Protein AF-A0A2G4H502-F1 (afdb_monomer_lite)

pLDDT: mean 91.79, std 11.2, range [40.88, 98.69]

Radius of gyration: 22.88 Å; chains: 1; bounding box: 62×53×58 Å

Sequence (234 aa):
MELIAIEAAAAHIEERFGRPPTAVVPARNLLSGVVFVCAVPQGDAFGWVVIDETGTPLVDHDAIRQTVELTAICEAAEESAAALSVDEAMPALAEAWRMAGELGEAEAELATHATYQAVEALQPLVTGIRVADPTYLDQLAAAAGLVGDRFDLLKEAAGQVSARLTGQGVDPLEPLAQSLWGAIRILSRDGAPDRFREAVELAMGPAAAFADDVVAQYLVPVTGDIAIETEDAT

Foldseek 3Di:
DVVVLQVVLQVLCCVVVVFGFPDWAWAQQPVQGIKIWTWHDDPVGTFIFIAGSVSHTDFALVSLLVRQLLRLLLVLLCLALLVVLLVVLLVLLVVLLVLCVVVVVVLLNVLSVQLNVLSVLLNVLSPDHHYRDPVSSVSSLVSLQSNLVSLVSLVVSLVVLVVPDPVDDDDSSVVSNVSSVVSSCSSVVRHNSVCSVVSSVVSSVVSSVVSVVNSVRYPDHHDDDPPPPPPPDD

Secondary structure (DSSP, 8-state):
-HHHHHHHHHHHHHHHHSS--SEEEEEEETTTEEEEEEEEEETTEEEEEEEETTSPBP-BHHHHHHHHHHHHHHHHHHHHTTGGGHHHHHHHHHHHHHHHHHHT-HHHHHHHHHHHHHHHHHHHHHSS---B-HHHHHHHHHHHHHHHHHHHHHHHHHHHHHHT--SSS--TTHHHHHHHHHHHHHHTTS--GGGHHHHHHHHHHHHHHHHHHHHHTBSS--BS----------

Structure (mmCIF, N/CA/C/O backbone):
data_AF-A0A2G4H502-F1
#
_entry.id   AF-A0A2G4H502-F1
#
loop_
_atom_site.group_PDB
_atom_site.id
_atom_site.type_symbol
_atom_site.label_atom_id
_atom_site.label_alt_id
_atom_site.label_comp_id
_atom_site.label_asym_id
_atom_site.label_entity_id
_atom_site.label_seq_id
_atom_site.pdbx_PDB_ins_code
_atom_site.Cartn_x
_atom_site.Cartn_y
_atom_site.Cartn_z
_atom_site.occupancy
_atom_site.B_iso_or_equiv
_atom_site.auth_seq_id
_atom_site.auth_comp_id
_atom_site.auth_asym_id
_atom_site.auth_atom_id
_atom_site.pdbx_PDB_model_num
ATOM 1 N N . MET A 1 1 ? -4.914 18.095 11.419 1.00 57.78 1 MET A N 1
ATOM 2 C CA . MET A 1 1 ? -6.168 17.796 12.140 1.00 57.78 1 MET A CA 1
ATOM 3 C C . MET A 1 1 ? -6.227 16.312 12.468 1.00 57.78 1 MET A C 1
ATOM 5 O O . MET A 1 1 ? -6.339 15.992 13.636 1.00 57.78 1 MET A O 1
ATOM 9 N N . GLU A 1 2 ? -6.015 15.427 11.492 1.00 67.31 2 GLU A N 1
ATOM 10 C CA . GLU A 1 2 ? -6.058 13.969 11.707 1.00 67.31 2 GLU A CA 1
ATOM 11 C C . GLU A 1 2 ? -4.935 13.423 12.610 1.00 67.31 2 GLU A C 1
ATOM 13 O O . GLU A 1 2 ? -5.207 12.555 13.428 1.00 67.31 2 GLU A O 1
ATOM 18 N N . LEU A 1 3 ? -3.711 13.979 12.574 1.00 73.00 3 LEU A N 1
ATOM 19 C CA . LEU A 1 3 ? -2.630 13.552 13.491 1.00 73.00 3 LEU A CA 1
ATOM 20 C C . LEU A 1 3 ? -2.990 13.794 14.962 1.00 73.00 3 LEU A C 1
ATOM 22 O O . LEU A 1 3 ? -2.812 12.918 15.798 1.00 73.00 3 LEU A O 1
ATOM 26 N N . ILE A 1 4 ? -3.576 14.960 15.244 1.00 77.69 4 ILE A N 1
ATOM 27 C CA . ILE A 1 4 ? -4.051 15.329 16.583 1.00 77.69 4 ILE A CA 1
ATOM 28 C C . ILE A 1 4 ? -5.172 14.377 17.026 1.00 77.69 4 ILE A C 1
ATOM 30 O O . ILE A 1 4 ? -5.255 14.038 18.201 1.00 77.69 4 ILE A O 1
ATOM 34 N N . ALA A 1 5 ? -6.016 13.921 16.095 1.00 87.12 5 ALA A N 1
ATOM 35 C CA . ALA A 1 5 ? -7.088 12.979 16.396 1.00 87.12 5 ALA A CA 1
ATOM 36 C C . ALA A 1 5 ? -6.556 11.567 16.707 1.00 87.12 5 ALA A C 1
ATOM 38 O O . ALA A 1 5 ? -7.038 10.940 17.643 1.00 87.12 5 ALA A O 1
ATOM 39 N N . ILE A 1 6 ? -5.519 11.096 16.002 1.00 91.25 6 ILE A N 1
ATOM 40 C CA . ILE A 1 6 ? -4.841 9.822 16.312 1.00 91.25 6 ILE A CA 1
ATOM 41 C C . ILE A 1 6 ? -4.159 9.879 17.684 1.00 91.25 6 ILE A C 1
ATOM 43 O O . ILE A 1 6 ? -4.290 8.949 18.478 1.00 91.25 6 ILE A O 1
ATOM 47 N N . GLU A 1 7 ? -3.449 10.968 17.984 1.00 93.31 7 GLU A N 1
ATOM 48 C CA . GLU A 1 7 ? -2.809 11.165 19.291 1.00 93.31 7 GLU A CA 1
ATOM 49 C C . GLU A 1 7 ? -3.848 11.229 20.422 1.00 93.31 7 GLU A C 1
ATOM 51 O O . GLU A 1 7 ? -3.658 10.616 21.473 1.00 93.31 7 GLU A O 1
ATOM 56 N N . ALA A 1 8 ? -4.976 11.911 20.198 1.00 94.00 8 ALA A N 1
ATOM 57 C CA . ALA A 1 8 ? -6.086 11.954 21.146 1.00 94.00 8 ALA A CA 1
ATOM 58 C C . ALA A 1 8 ? -6.729 10.573 21.345 1.00 94.00 8 ALA A C 1
ATOM 60 O O . ALA A 1 8 ? -6.957 10.164 22.482 1.00 94.00 8 ALA A O 1
ATOM 61 N N . ALA A 1 9 ? -6.957 9.822 20.263 1.00 95.12 9 ALA A N 1
ATOM 62 C CA . ALA A 1 9 ? -7.439 8.447 20.324 1.00 95.12 9 ALA A CA 1
ATOM 63 C C . ALA A 1 9 ? -6.495 7.572 21.165 1.00 95.12 9 ALA A C 1
ATOM 65 O O . ALA A 1 9 ? -6.943 6.899 22.092 1.00 95.12 9 ALA A O 1
ATOM 66 N N . ALA A 1 10 ? -5.182 7.647 20.924 1.00 96.38 10 ALA A N 1
ATOM 67 C CA . ALA A 1 10 ? -4.189 6.926 21.717 1.00 96.38 10 ALA A CA 1
ATOM 68 C C . ALA A 1 10 ? -4.232 7.305 23.209 1.00 96.38 10 ALA A C 1
ATOM 70 O O . ALA A 1 10 ? -4.187 6.419 24.064 1.00 96.38 10 ALA A O 1
ATOM 71 N N . ALA A 1 11 ? -4.387 8.594 23.526 1.00 96.81 11 ALA A N 1
ATOM 72 C CA . ALA A 1 11 ? -4.518 9.072 24.901 1.00 96.81 11 ALA A CA 1
ATOM 73 C C . ALA A 1 11 ? -5.794 8.552 25.588 1.00 96.81 11 ALA A C 1
ATOM 75 O O . ALA A 1 11 ? -5.737 8.134 26.744 1.00 96.81 11 ALA A O 1
ATOM 76 N N . HIS A 1 12 ? -6.929 8.506 24.881 1.00 96.44 12 HIS A N 1
ATOM 77 C CA . HIS A 1 12 ? -8.170 7.924 25.405 1.00 96.44 12 HIS A CA 1
ATOM 78 C C . HIS A 1 12 ? -8.027 6.431 25.719 1.00 96.44 12 HIS A C 1
ATOM 80 O O . HIS A 1 12 ? -8.535 5.954 26.737 1.00 96.44 12 HIS A O 1
ATOM 86 N N . ILE A 1 13 ? -7.311 5.686 24.871 1.00 97.38 13 ILE A N 1
ATOM 87 C CA . ILE A 1 13 ? -6.992 4.278 25.131 1.00 97.38 13 ILE A CA 1
ATOM 88 C C . ILE A 1 13 ? -6.102 4.137 26.368 1.00 97.38 13 ILE A C 1
ATOM 90 O O . ILE A 1 13 ? -6.394 3.308 27.234 1.00 97.38 13 ILE A O 1
ATOM 94 N N . GLU A 1 14 ? -5.055 4.954 26.487 1.00 96.81 14 GLU A N 1
ATOM 95 C CA . GLU A 1 14 ? -4.157 4.917 27.642 1.00 96.81 14 GLU A CA 1
ATOM 96 C C . GLU A 1 14 ? -4.882 5.240 28.950 1.00 96.81 14 GLU A C 1
ATOM 98 O O . GLU A 1 14 ? -4.739 4.499 29.924 1.00 96.81 14 GLU A O 1
ATOM 103 N N . GLU A 1 15 ? -5.720 6.276 28.960 1.00 96.56 15 GLU A N 1
ATOM 104 C CA . GLU A 1 15 ? -6.545 6.643 30.113 1.00 96.56 15 GLU A CA 1
ATOM 105 C C . GLU A 1 15 ? -7.474 5.496 30.534 1.00 96.56 15 GLU A C 1
ATOM 107 O O . GLU A 1 15 ? -7.611 5.198 31.723 1.00 96.56 15 GLU A O 1
ATOM 112 N N . ARG A 1 16 ? -8.095 4.817 29.563 1.00 95.56 16 ARG A N 1
ATOM 113 C CA . ARG A 1 16 ? -9.092 3.774 29.826 1.00 95.56 16 ARG A CA 1
ATOM 114 C C . ARG A 1 16 ? -8.485 2.443 30.263 1.00 95.56 16 ARG A C 1
ATOM 116 O O . ARG A 1 16 ? -9.036 1.787 31.146 1.00 95.56 16 ARG A O 1
ATOM 123 N N . PHE A 1 17 ? -7.393 2.017 29.633 1.00 94.62 17 PHE A N 1
ATOM 124 C CA . PHE A 1 17 ? -6.812 0.681 29.825 1.00 94.62 17 PHE A CA 1
ATOM 125 C C . PHE A 1 17 ? -5.484 0.695 30.596 1.00 94.62 17 PHE A C 1
ATOM 127 O O . PHE A 1 17 ? -4.890 -0.364 30.834 1.00 94.62 17 PHE A O 1
ATOM 134 N N . GLY A 1 18 ? -5.013 1.879 30.998 1.00 95.19 18 GLY A N 1
ATOM 135 C CA . GLY A 1 18 ? -3.764 2.075 31.735 1.00 95.19 18 GLY A CA 1
ATOM 136 C C . GLY A 1 18 ? -2.509 1.747 30.923 1.00 95.19 18 GLY A C 1
ATOM 137 O O . GLY A 1 18 ? -1.465 1.463 31.509 1.00 95.19 18 GLY A O 1
ATOM 138 N N . ARG A 1 19 ? -2.621 1.695 29.591 1.00 93.44 19 ARG A N 1
ATOM 139 C CA . ARG A 1 19 ? -1.523 1.415 28.657 1.00 93.44 19 ARG A CA 1
ATOM 140 C C . ARG A 1 19 ? -1.840 1.987 27.272 1.00 93.44 19 ARG A C 1
ATOM 142 O O . ARG A 1 19 ? -2.996 1.896 26.855 1.00 93.44 19 ARG A O 1
ATOM 149 N N . PRO A 1 20 ? -0.849 2.523 26.548 1.00 95.81 20 PRO A N 1
ATOM 150 C CA . PRO A 1 20 ? -1.073 3.040 25.208 1.00 95.81 20 PRO A CA 1
ATOM 151 C C . PRO A 1 20 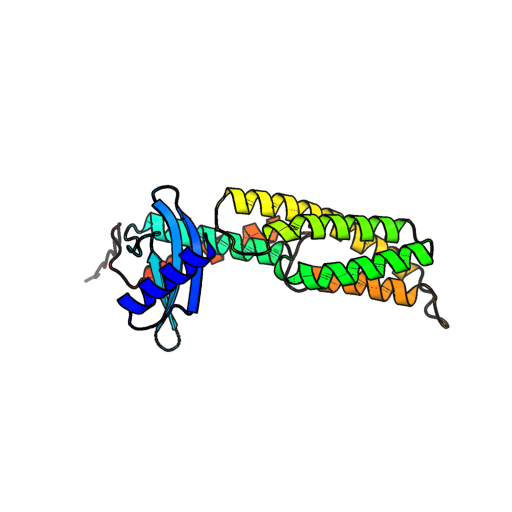? -1.330 1.899 24.208 1.00 95.81 20 PRO A C 1
ATOM 153 O O . PRO A 1 20 ? -0.867 0.770 24.419 1.00 95.81 20 PRO A O 1
ATOM 156 N N . PRO A 1 21 ? -2.045 2.175 23.106 1.00 97.06 21 PRO A N 1
ATOM 157 C CA . PRO A 1 21 ? -2.171 1.231 22.009 1.00 97.06 21 PRO A CA 1
ATOM 158 C C . PRO A 1 21 ? -0.834 1.055 21.280 1.00 97.06 21 PRO A C 1
ATOM 160 O O . PRO A 1 21 ? -0.019 1.973 21.204 1.00 97.06 21 PRO A O 1
ATOM 163 N N . THR A 1 22 ? -0.626 -0.125 20.702 1.00 96.50 22 THR A N 1
ATOM 164 C CA . THR A 1 22 ? 0.500 -0.411 19.801 1.00 96.50 22 THR A CA 1
ATOM 165 C C . THR A 1 22 ? 0.239 0.115 18.391 1.00 96.50 22 THR A C 1
ATOM 167 O O . THR A 1 22 ? 1.180 0.485 17.697 1.00 96.50 22 THR A O 1
ATOM 170 N N . ALA A 1 23 ? -1.030 0.179 17.982 1.00 94.81 23 ALA A N 1
ATOM 171 C CA . ALA A 1 23 ? -1.446 0.730 16.700 1.00 94.81 23 ALA A CA 1
ATOM 172 C C . ALA A 1 23 ? -2.799 1.440 16.826 1.00 94.81 23 ALA A C 1
ATOM 174 O O . ALA A 1 23 ? -3.668 1.009 17.589 1.00 94.81 23 ALA A O 1
ATOM 175 N N . VAL A 1 24 ? -2.964 2.519 16.060 1.00 96.69 24 VAL A N 1
ATOM 176 C CA . VAL A 1 24 ? -4.215 3.270 15.917 1.00 96.69 24 VAL A CA 1
ATOM 177 C C . VAL A 1 24 ? -4.422 3.538 14.434 1.00 96.69 24 VAL A C 1
ATOM 179 O O . VAL A 1 24 ? -3.638 4.267 13.828 1.00 96.69 24 VAL A O 1
ATOM 182 N N . VAL A 1 25 ? -5.468 2.951 13.859 1.00 96.25 25 VAL A N 1
ATOM 183 C CA . VAL A 1 25 ? -5.791 3.096 12.436 1.00 96.25 25 VAL A CA 1
ATOM 184 C C . VAL A 1 25 ? -7.126 3.823 12.302 1.00 96.25 25 VAL A C 1
ATOM 186 O O . VAL A 1 25 ? -8.136 3.323 12.806 1.00 96.25 25 VAL A O 1
ATOM 189 N N . PRO A 1 26 ? -7.169 5.013 11.679 1.00 96.50 26 PRO A N 1
ATOM 190 C CA . PRO A 1 26 ? -8.428 5.696 11.450 1.00 96.50 26 PRO A CA 1
ATOM 191 C C . PRO A 1 26 ? -9.189 5.036 10.296 1.00 96.50 26 PRO A C 1
ATOM 193 O O . PRO A 1 26 ? -8.620 4.675 9.268 1.00 96.50 26 PRO A O 1
ATOM 196 N N . ALA A 1 27 ? -10.499 4.921 10.455 1.00 96.25 27 ALA A N 1
ATOM 197 C CA . ALA A 1 27 ? -11.406 4.334 9.483 1.00 96.25 27 ALA A CA 1
ATOM 198 C C . ALA A 1 27 ? -12.710 5.131 9.437 1.00 96.25 27 ALA A C 1
ATOM 200 O O . ALA A 1 27 ? -13.093 5.783 10.410 1.00 96.25 27 ALA A O 1
ATOM 201 N N . ARG A 1 28 ? -13.420 5.090 8.311 1.00 93.25 28 ARG A N 1
ATOM 202 C CA . ARG A 1 28 ? -14.741 5.706 8.192 1.00 93.25 28 ARG A CA 1
ATOM 203 C C . ARG A 1 28 ? -15.818 4.667 8.457 1.00 93.25 28 ARG A C 1
ATOM 205 O O . ARG A 1 28 ? -15.953 3.683 7.738 1.00 93.25 28 ARG A O 1
ATOM 212 N N . ASN A 1 29 ? -16.640 4.943 9.455 1.00 89.56 29 ASN A N 1
ATOM 213 C CA . ASN A 1 29 ? -17.879 4.237 9.712 1.00 89.56 29 ASN A CA 1
ATOM 214 C C . ASN A 1 29 ? -19.057 5.060 9.159 1.00 89.56 29 ASN A C 1
ATOM 216 O O . ASN A 1 29 ? -19.153 6.267 9.393 1.00 89.56 29 ASN A O 1
ATOM 220 N N . LEU A 1 30 ? -19.969 4.417 8.423 1.00 76.25 30 LEU A N 1
ATOM 221 C CA . LEU A 1 30 ? -21.096 5.100 7.772 1.00 76.25 30 LEU A CA 1
ATOM 222 C C . LEU A 1 30 ? -22.068 5.762 8.762 1.00 76.25 30 LEU A C 1
ATOM 224 O O . LEU A 1 30 ? -22.738 6.726 8.396 1.00 76.25 30 LEU A O 1
ATOM 228 N N . LEU A 1 31 ? -22.148 5.256 9.995 1.00 73.88 31 LEU A N 1
ATOM 229 C CA . LEU A 1 31 ? -23.062 5.748 11.027 1.00 73.88 31 LEU A CA 1
ATOM 230 C C . LEU A 1 31 ? -22.397 6.774 11.952 1.00 73.88 31 LEU A C 1
ATOM 232 O O . LEU A 1 31 ? -23.057 7.721 12.376 1.00 73.88 31 LEU A O 1
ATOM 236 N N . SER A 1 32 ? -21.103 6.601 12.235 1.00 76.19 32 SER A N 1
ATOM 237 C CA . SER A 1 32 ? -20.398 7.351 13.288 1.00 76.19 32 SER A CA 1
ATOM 238 C C . SER A 1 32 ? -19.326 8.321 12.782 1.00 76.19 32 SER A C 1
ATOM 240 O O . SER A 1 32 ? -18.718 9.020 13.585 1.00 76.19 32 SER A O 1
ATOM 242 N N . GLY A 1 33 ? -19.080 8.402 11.470 1.00 88.94 33 GLY A N 1
ATOM 243 C CA . GLY A 1 33 ? -18.024 9.256 10.921 1.00 88.94 33 GLY A CA 1
ATOM 244 C C . GLY A 1 33 ? -16.644 8.606 11.024 1.00 88.94 33 GLY A C 1
ATOM 245 O O . GLY A 1 33 ? -16.500 7.429 10.702 1.00 88.94 33 GLY A O 1
ATOM 246 N N . VAL A 1 34 ? -15.613 9.368 11.399 1.00 93.50 34 VAL A N 1
ATOM 247 C CA . VAL A 1 34 ? -14.266 8.809 11.597 1.00 93.50 34 VAL A CA 1
ATOM 248 C C . VAL A 1 34 ? -14.211 8.103 12.949 1.00 93.50 34 VAL A C 1
ATOM 250 O O . VAL A 1 34 ? -14.604 8.653 13.974 1.00 93.50 34 VAL A O 1
ATOM 253 N N . VAL A 1 35 ? -13.722 6.873 12.934 1.00 96.56 35 VAL A N 1
ATOM 254 C CA . VAL A 1 35 ? -13.476 6.037 14.107 1.00 96.56 35 VAL A CA 1
ATOM 255 C C . VAL A 1 35 ? -12.033 5.548 14.074 1.00 96.56 35 VAL A C 1
ATOM 257 O O . VAL A 1 35 ? -11.369 5.615 13.041 1.00 96.56 35 VAL A O 1
ATOM 260 N N . PHE A 1 36 ? -11.536 5.052 15.198 1.00 97.56 36 PHE A N 1
ATOM 261 C CA . PHE A 1 36 ? -10.156 4.614 15.357 1.00 97.56 36 PHE A CA 1
ATOM 262 C C . PHE A 1 36 ? -10.137 3.169 15.834 1.00 97.56 36 PHE A C 1
ATOM 264 O O . PHE A 1 36 ? -10.629 2.872 16.921 1.00 97.56 36 PHE A O 1
ATOM 271 N N . VAL A 1 37 ? -9.574 2.277 15.020 1.00 97.81 37 VAL A N 1
ATOM 272 C CA . VAL A 1 37 ? -9.312 0.883 15.383 1.00 97.81 37 VAL A CA 1
ATOM 273 C C . VAL A 1 37 ? -8.010 0.845 16.173 1.00 97.81 37 VAL A C 1
ATOM 275 O O . VAL A 1 37 ? -6.952 1.215 15.659 1.00 97.81 37 VAL A O 1
ATOM 278 N N . CYS A 1 38 ? -8.081 0.433 17.435 1.00 98.25 38 CYS A N 1
ATOM 279 C CA . CYS A 1 38 ? -6.950 0.457 18.353 1.00 98.25 38 CYS A CA 1
ATOM 280 C C . CYS A 1 38 ? -6.547 -0.959 18.775 1.00 98.25 38 CYS A C 1
ATOM 282 O O . CYS A 1 38 ? -7.348 -1.693 19.360 1.00 98.25 38 CYS A O 1
ATOM 284 N N . ALA A 1 39 ? -5.279 -1.301 18.544 1.00 97.81 39 ALA A N 1
ATOM 285 C CA . ALA A 1 39 ? -4.652 -2.515 19.058 1.00 97.81 39 ALA A CA 1
ATOM 286 C C . ALA A 1 39 ? -4.006 -2.217 20.414 1.00 97.81 39 ALA A C 1
ATOM 288 O O . ALA A 1 39 ? -3.096 -1.391 20.502 1.00 97.81 39 ALA A O 1
ATOM 289 N N . VAL A 1 40 ? -4.449 -2.880 21.478 1.00 97.31 40 VAL A N 1
ATOM 290 C CA . VAL A 1 40 ? -3.983 -2.647 22.850 1.00 97.31 40 VAL A CA 1
ATOM 291 C C . VAL A 1 40 ? -3.232 -3.883 23.350 1.00 97.31 40 VAL A C 1
ATOM 293 O O . VAL A 1 40 ? -3.787 -4.980 23.321 1.00 97.31 40 VAL A O 1
ATOM 296 N N . PRO A 1 41 ? -1.994 -3.757 23.853 1.00 95.25 41 PRO A N 1
ATOM 297 C CA . PRO A 1 41 ? -1.205 -4.920 24.253 1.00 95.25 41 PRO A CA 1
ATOM 298 C C . PRO A 1 41 ? -1.817 -5.661 25.456 1.00 95.25 41 PRO A C 1
ATOM 300 O O . PRO A 1 41 ? -2.116 -5.059 26.493 1.00 95.25 41 PRO A O 1
ATOM 303 N N . GLN A 1 42 ? -1.952 -6.984 25.341 1.00 91.56 42 GLN A N 1
ATOM 304 C CA . GLN A 1 42 ? -2.486 -7.918 26.342 1.00 91.56 42 GLN A CA 1
ATOM 305 C C . GLN A 1 42 ? -1.513 -9.092 26.551 1.00 91.56 42 GLN A C 1
ATOM 307 O O . GLN A 1 42 ? -1.740 -10.213 26.101 1.00 91.56 42 GLN A O 1
ATOM 312 N N . GLY A 1 43 ? -0.399 -8.833 27.246 1.00 87.94 43 GLY A N 1
ATOM 313 C CA . GLY A 1 43 ? 0.668 -9.827 27.402 1.00 87.94 43 GLY A CA 1
ATOM 314 C C . GLY A 1 43 ? 1.351 -10.091 26.059 1.00 87.94 43 GLY A C 1
ATOM 315 O O . GLY A 1 43 ? 1.869 -9.151 25.465 1.00 87.94 43 GLY A O 1
ATOM 316 N N . ASP A 1 44 ? 1.306 -11.341 25.592 1.00 87.81 44 ASP A N 1
ATOM 317 C CA . ASP A 1 44 ? 1.853 -11.760 24.290 1.00 87.81 44 ASP A CA 1
ATOM 318 C C . ASP A 1 44 ? 0.836 -11.631 23.131 1.00 87.81 44 ASP A C 1
ATOM 320 O O . ASP A 1 44 ? 1.143 -11.994 21.997 1.00 87.81 44 ASP A O 1
ATOM 324 N N . ALA A 1 45 ? -0.376 -11.135 23.406 1.00 91.50 45 ALA A N 1
ATOM 325 C CA . ALA A 1 45 ? -1.454 -10.942 22.433 1.00 91.50 45 ALA A CA 1
ATOM 326 C C . ALA A 1 45 ? -1.941 -9.480 22.401 1.00 91.50 45 ALA A C 1
ATOM 328 O O . ALA A 1 45 ? -1.456 -8.629 23.152 1.00 91.50 45 ALA A O 1
ATOM 329 N N . PHE A 1 46 ? -2.931 -9.189 21.555 1.00 95.19 46 PHE A N 1
ATOM 330 C CA . PHE A 1 46 ? -3.604 -7.891 21.492 1.00 95.19 46 PHE A CA 1
ATOM 331 C C . PHE A 1 46 ? -5.073 -8.025 21.881 1.00 95.19 46 PHE A C 1
ATOM 333 O O . PHE A 1 46 ? -5.746 -8.963 21.481 1.00 95.19 46 PHE A O 1
ATOM 340 N N . GLY A 1 47 ? -5.573 -7.060 22.645 1.00 96.75 47 GLY A N 1
ATOM 341 C CA . GLY A 1 47 ? -7.000 -6.793 22.757 1.00 96.75 47 GLY A CA 1
ATOM 342 C C . GLY A 1 47 ? -7.366 -5.600 21.888 1.00 96.75 47 GLY A C 1
ATOM 343 O O . GLY A 1 47 ? -6.520 -4.746 21.616 1.00 96.75 47 GLY A O 1
ATOM 344 N N . TRP A 1 48 ? -8.624 -5.522 21.478 1.00 98.19 48 TRP A N 1
ATOM 345 C CA . TRP A 1 48 ? -9.055 -4.539 20.491 1.00 98.19 48 TRP A CA 1
ATOM 346 C C . TRP A 1 48 ? -10.170 -3.648 21.006 1.00 98.19 48 TRP A C 1
ATOM 348 O O . TRP A 1 48 ? -10.991 -4.046 21.831 1.00 98.19 48 TRP A O 1
ATOM 358 N N . VAL A 1 49 ? -10.204 -2.421 20.507 1.00 97.88 49 VAL A N 1
ATOM 359 C CA . VAL A 1 49 ? -11.320 -1.504 20.720 1.00 97.88 49 VAL A CA 1
ATOM 360 C C . VAL A 1 49 ? -11.406 -0.537 19.548 1.00 97.88 49 VAL A C 1
ATOM 362 O O . VAL A 1 49 ? -10.383 -0.073 19.051 1.00 97.88 49 VAL A O 1
ATOM 365 N N . VAL A 1 50 ? -12.623 -0.236 19.106 1.00 97.62 50 VAL A N 1
ATOM 366 C CA . VAL A 1 50 ? -12.892 0.819 18.130 1.00 97.62 50 VAL A CA 1
ATOM 367 C C . VAL A 1 50 ? -13.535 1.980 18.875 1.00 97.62 50 VAL A C 1
ATOM 369 O O . VAL A 1 50 ? -14.533 1.783 19.566 1.00 97.62 50 VAL A O 1
ATOM 372 N N . ILE A 1 51 ? -12.967 3.179 18.768 1.00 96.88 51 ILE A N 1
ATOM 373 C CA . ILE A 1 51 ? -13.488 4.389 19.422 1.00 96.88 51 ILE A CA 1
ATOM 374 C C . ILE A 1 51 ? -13.859 5.457 18.395 1.00 96.88 51 ILE A C 1
ATOM 376 O O . ILE A 1 51 ? -13.260 5.527 17.326 1.00 96.88 51 ILE A O 1
ATOM 380 N N . ASP A 1 52 ? -14.842 6.293 18.710 1.00 94.50 52 ASP A N 1
ATOM 381 C CA . ASP A 1 52 ? -15.125 7.504 17.936 1.00 94.50 52 ASP A CA 1
ATOM 382 C C . ASP A 1 52 ? -14.157 8.657 18.279 1.00 94.50 52 ASP A C 1
ATOM 384 O O . ASP A 1 52 ? -13.269 8.526 19.126 1.00 94.50 52 ASP A O 1
ATOM 388 N N . GLU A 1 53 ? -14.339 9.816 17.637 1.00 91.12 53 GLU A N 1
ATOM 389 C CA . GLU A 1 53 ? -13.530 11.027 17.865 1.00 91.12 53 GLU A CA 1
ATOM 390 C C . GLU A 1 53 ? -13.587 11.572 19.304 1.00 91.12 53 GLU A C 1
ATOM 392 O O . GLU A 1 53 ? -12.767 12.411 19.672 1.00 91.12 53 GLU A O 1
ATOM 397 N N . THR A 1 54 ? -14.537 11.116 20.126 1.00 91.75 54 THR A N 1
ATOM 398 C CA . THR A 1 54 ? -14.675 11.513 21.537 1.00 91.75 54 THR A CA 1
ATOM 399 C C . THR A 1 54 ? -14.033 10.523 22.507 1.00 91.75 54 THR A C 1
ATOM 401 O O . THR A 1 54 ? -14.080 10.735 23.719 1.00 91.75 54 THR A O 1
ATOM 404 N N . GLY A 1 55 ? -13.463 9.427 21.996 1.00 93.75 55 GLY A N 1
ATOM 405 C CA . GLY A 1 55 ? -12.952 8.329 22.812 1.00 93.75 55 GLY A CA 1
ATOM 406 C C . GLY A 1 55 ? -14.038 7.364 23.297 1.00 93.75 55 GLY A C 1
ATOM 407 O O . GLY A 1 55 ? -13.767 6.522 24.159 1.00 93.75 55 GLY A O 1
ATOM 408 N N . THR A 1 56 ? -15.263 7.461 22.770 1.00 94.50 56 THR A N 1
ATOM 409 C CA . THR A 1 56 ? -16.355 6.557 23.142 1.00 94.50 56 THR A CA 1
ATOM 410 C C . THR A 1 56 ? -16.231 5.251 22.354 1.00 94.50 56 THR A C 1
ATOM 412 O O . THR A 1 56 ? -16.182 5.293 21.124 1.00 94.50 56 THR A O 1
ATOM 415 N N . PRO A 1 57 ? -16.194 4.078 23.018 1.00 95.88 57 PRO A N 1
ATOM 416 C CA . PRO A 1 57 ? -16.152 2.800 22.319 1.00 95.88 57 PRO A CA 1
ATOM 417 C C . PRO A 1 57 ? -17.421 2.535 21.516 1.00 95.88 57 PRO A C 1
ATOM 419 O O . PRO A 1 57 ? -18.532 2.675 22.033 1.00 95.88 57 PRO A O 1
ATOM 422 N N . LEU A 1 58 ? -17.247 2.059 20.287 1.00 95.56 58 LEU A N 1
ATOM 423 C CA . LEU A 1 58 ? -18.315 1.401 19.552 1.00 95.56 58 LEU A CA 1
ATOM 424 C C . LEU A 1 58 ? -18.657 0.094 20.268 1.00 95.56 58 LEU A C 1
ATOM 426 O O . LEU A 1 58 ? -17.769 -0.618 20.743 1.00 95.56 58 LEU A O 1
ATOM 430 N N . VAL A 1 59 ? -19.951 -0.201 20.343 1.00 95.00 59 VAL A N 1
ATOM 431 C CA . VAL A 1 59 ? -20.475 -1.422 20.969 1.00 95.00 59 VAL A CA 1
ATOM 432 C C . VAL A 1 59 ? -21.302 -2.261 20.006 1.00 95.00 59 VAL A C 1
ATOM 434 O O . VAL A 1 59 ? -21.543 -3.419 20.296 1.00 95.00 59 VAL A O 1
ATOM 437 N N . ASP A 1 60 ? -21.732 -1.723 18.868 1.00 94.12 60 ASP A N 1
ATOM 438 C CA . ASP A 1 60 ? -22.499 -2.484 17.882 1.00 94.12 60 ASP A CA 1
ATOM 439 C C . ASP A 1 60 ? -21.600 -3.484 17.139 1.00 94.12 60 ASP A C 1
ATOM 441 O O . ASP A 1 60 ? -20.604 -3.089 16.529 1.00 94.12 60 ASP A O 1
ATOM 445 N N . HIS A 1 61 ? -21.949 -4.771 17.216 1.00 94.44 61 HIS A N 1
ATOM 446 C CA . HIS A 1 61 ? -21.183 -5.873 16.631 1.00 94.44 61 HIS A CA 1
ATOM 447 C C . HIS A 1 61 ? -20.886 -5.652 15.144 1.00 94.44 61 HIS A C 1
ATOM 449 O O . HIS A 1 61 ? -19.731 -5.708 14.716 1.00 94.44 61 HIS A O 1
ATOM 455 N N . ASP A 1 62 ? -21.925 -5.370 14.360 1.00 93.62 62 ASP A N 1
ATOM 456 C CA . ASP A 1 62 ? -21.815 -5.278 12.908 1.00 93.62 62 ASP A CA 1
ATOM 457 C C . ASP A 1 62 ? -21.022 -4.042 12.492 1.00 93.62 62 ASP A C 1
ATOM 459 O O . ASP A 1 62 ? -20.211 -4.115 11.568 1.00 93.62 62 ASP A O 1
ATOM 463 N N . ALA A 1 63 ? -21.190 -2.926 13.205 1.00 94.31 63 ALA A N 1
ATOM 464 C CA . ALA A 1 63 ? -20.396 -1.726 12.996 1.00 94.31 63 ALA A CA 1
ATOM 465 C C . ALA A 1 63 ? -18.902 -1.969 13.263 1.00 94.31 63 ALA A C 1
ATOM 467 O O . ALA A 1 63 ? -18.075 -1.547 12.455 1.00 94.31 63 ALA A O 1
ATOM 468 N N . ILE A 1 64 ? -18.550 -2.656 14.359 1.00 95.88 64 ILE A N 1
ATOM 469 C CA . ILE A 1 64 ? -17.154 -3.002 14.678 1.00 95.88 64 ILE A CA 1
ATOM 470 C C . ILE A 1 64 ? -16.587 -3.896 13.577 1.00 95.88 64 ILE A C 1
ATOM 472 O O . ILE A 1 64 ? -15.560 -3.564 12.982 1.00 95.88 64 ILE A O 1
ATOM 476 N N . ARG A 1 65 ? -17.284 -4.995 13.268 1.00 96.56 65 ARG A N 1
ATOM 477 C CA . ARG A 1 65 ? -16.837 -5.987 12.290 1.00 96.56 65 ARG A CA 1
ATOM 478 C C . ARG A 1 65 ? -16.611 -5.360 10.913 1.00 96.56 65 ARG A C 1
ATOM 480 O O . ARG A 1 65 ? -15.539 -5.528 10.346 1.00 96.56 65 ARG A O 1
ATOM 487 N N . GLN A 1 66 ? -17.570 -4.585 10.402 1.00 95.19 66 GLN A N 1
ATOM 488 C CA . GLN A 1 66 ? -17.453 -3.925 9.093 1.00 95.19 66 GLN A CA 1
ATOM 489 C C . GLN A 1 66 ? -16.309 -2.907 9.048 1.00 95.19 66 GLN A C 1
ATOM 491 O O . GLN A 1 66 ? -15.587 -2.833 8.055 1.00 95.19 66 GLN A O 1
ATOM 496 N N . THR A 1 67 ? -16.125 -2.117 10.112 1.00 96.38 67 THR A N 1
ATOM 497 C CA . THR A 1 67 ? -15.023 -1.149 10.190 1.00 96.38 67 THR A CA 1
ATOM 498 C C . THR A 1 67 ? -13.664 -1.848 10.171 1.00 96.38 67 THR A C 1
ATOM 500 O O . THR A 1 67 ? -12.760 -1.408 9.460 1.00 96.38 67 THR A O 1
ATOM 503 N N . VAL A 1 68 ? -13.515 -2.938 10.921 1.00 97.31 68 VAL A N 1
ATOM 504 C CA . VAL A 1 68 ? -12.259 -3.695 10.995 1.00 97.31 68 VAL A CA 1
ATOM 505 C C . VAL A 1 68 ? -11.977 -4.425 9.683 1.00 97.31 68 VAL A C 1
ATOM 507 O O . VAL A 1 68 ? -10.862 -4.346 9.176 1.00 97.31 68 VAL A O 1
ATOM 510 N N . GLU A 1 69 ? -12.990 -5.062 9.095 1.00 97.44 69 GLU A N 1
ATOM 511 C CA . GLU A 1 69 ? -12.883 -5.748 7.804 1.00 97.44 69 GLU A CA 1
ATOM 512 C C . GLU A 1 69 ? -12.430 -4.781 6.701 1.00 97.44 69 GLU A C 1
ATOM 514 O O . GLU A 1 69 ? -11.466 -5.060 5.990 1.00 97.44 69 GLU A O 1
ATOM 519 N N . LEU A 1 70 ? -13.047 -3.597 6.607 1.00 96.44 70 LEU A N 1
ATOM 520 C CA . LEU A 1 70 ? -12.639 -2.570 5.646 1.00 96.44 70 LEU A CA 1
ATOM 521 C C . LEU A 1 70 ? -11.208 -2.076 5.891 1.00 96.44 70 LEU A C 1
ATOM 523 O O . LEU A 1 70 ? -10.464 -1.8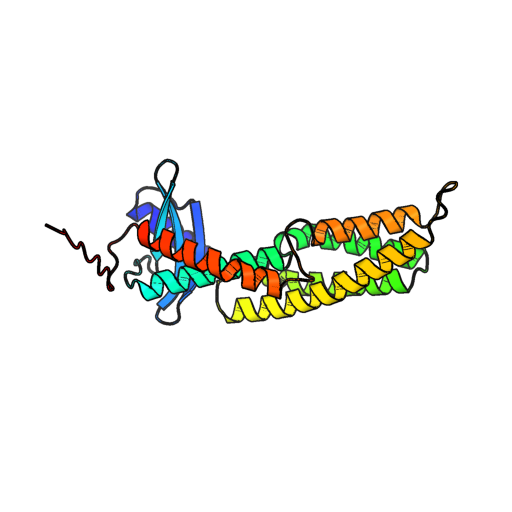54 4.939 1.00 96.44 70 LEU A O 1
ATOM 527 N N . THR A 1 71 ? -10.821 -1.913 7.157 1.00 96.94 71 THR A N 1
ATOM 528 C CA . THR A 1 71 ? -9.460 -1.496 7.523 1.00 96.94 71 THR A CA 1
ATOM 529 C C . THR A 1 71 ? -8.429 -2.510 7.034 1.00 96.94 71 THR A C 1
ATOM 531 O O . THR A 1 71 ? -7.467 -2.125 6.373 1.00 96.94 71 THR A O 1
ATOM 534 N N . ALA A 1 72 ? -8.673 -3.801 7.272 1.00 97.19 72 ALA A N 1
ATOM 535 C CA . ALA A 1 72 ? -7.796 -4.880 6.829 1.00 97.19 72 ALA A CA 1
ATOM 536 C C . ALA A 1 72 ? -7.745 -5.016 5.295 1.00 97.19 72 ALA A C 1
ATOM 538 O O . ALA A 1 72 ? -6.683 -5.276 4.734 1.00 97.19 72 ALA A O 1
ATOM 539 N N . ILE A 1 73 ? -8.865 -4.793 4.594 1.00 97.19 73 ILE A N 1
ATOM 540 C CA . ILE A 1 73 ? -8.883 -4.766 3.120 1.00 97.19 73 ILE A CA 1
ATOM 541 C C . ILE A 1 73 ? -8.039 -3.604 2.585 1.00 97.19 73 ILE A C 1
ATOM 543 O O . ILE A 1 73 ? -7.264 -3.801 1.651 1.00 97.19 73 ILE A O 1
ATOM 547 N N . CYS A 1 74 ? -8.170 -2.404 3.160 1.00 96.50 74 CYS A N 1
ATOM 548 C CA . CYS A 1 74 ? -7.358 -1.251 2.766 1.00 96.50 74 CYS A CA 1
ATOM 549 C C . CYS A 1 74 ? -5.863 -1.510 2.994 1.00 96.50 74 CYS A C 1
ATOM 551 O O . CYS A 1 74 ? -5.067 -1.219 2.108 1.00 96.50 74 CYS A O 1
ATOM 553 N N . GLU A 1 75 ? -5.484 -2.111 4.124 1.00 95.06 75 GLU A N 1
ATOM 554 C CA . GLU A 1 75 ? -4.092 -2.486 4.411 1.00 95.06 75 GLU A CA 1
ATOM 555 C C . GLU A 1 75 ? -3.539 -3.478 3.374 1.00 95.06 75 GLU A C 1
ATOM 557 O O . GLU A 1 75 ? -2.494 -3.233 2.768 1.00 95.06 75 GLU A O 1
ATOM 562 N N . ALA A 1 76 ? -4.282 -4.548 3.077 1.00 94.88 76 ALA A N 1
ATOM 563 C CA . ALA A 1 76 ? -3.883 -5.519 2.058 1.00 94.88 76 ALA A CA 1
ATOM 564 C C . ALA A 1 76 ? -3.809 -4.902 0.649 1.00 94.88 76 ALA A C 1
ATOM 566 O O . ALA A 1 76 ? -2.956 -5.272 -0.165 1.00 94.88 76 ALA A O 1
ATOM 567 N N . ALA A 1 77 ? -4.697 -3.954 0.342 1.00 95.44 77 ALA A N 1
ATOM 568 C CA . ALA A 1 77 ? -4.664 -3.215 -0.912 1.00 95.44 77 ALA A CA 1
ATOM 569 C C . ALA A 1 77 ? -3.422 -2.317 -1.003 1.00 95.44 77 ALA A C 1
ATOM 571 O O . ALA A 1 77 ? -2.777 -2.283 -2.048 1.00 95.44 77 ALA A O 1
ATOM 572 N N . GLU A 1 78 ? -3.039 -1.621 0.068 1.00 94.44 78 GLU A N 1
ATOM 573 C CA . GLU A 1 78 ? -1.826 -0.794 0.090 1.00 94.44 78 GLU A CA 1
ATOM 574 C C . GLU A 1 78 ? -0.572 -1.633 -0.172 1.00 94.44 78 GLU A C 1
ATOM 576 O O . GLU A 1 78 ? 0.243 -1.284 -1.033 1.00 94.44 78 GLU A O 1
ATOM 581 N N . GLU A 1 79 ? -0.445 -2.769 0.514 1.00 92.44 79 GLU A N 1
ATOM 582 C CA . GLU A 1 79 ? 0.639 -3.728 0.295 1.00 92.44 79 GLU A CA 1
ATOM 583 C C . GLU A 1 79 ? 0.665 -4.189 -1.173 1.00 92.44 79 GLU A C 1
ATOM 585 O O . GLU A 1 79 ? 1.668 -4.028 -1.874 1.00 92.44 79 GLU A O 1
ATOM 590 N N . SER A 1 80 ? -0.488 -4.621 -1.693 1.00 93.00 80 SER A N 1
ATOM 591 C CA . SER A 1 80 ? -0.637 -5.092 -3.076 1.00 93.00 80 SER A CA 1
ATOM 592 C C . SER A 1 80 ? -0.310 -4.025 -4.127 1.00 93.00 80 SER A C 1
ATOM 594 O O . SER A 1 80 ? 0.232 -4.356 -5.183 1.00 93.00 80 SER A O 1
ATOM 596 N N . ALA A 1 81 ? -0.612 -2.754 -3.847 1.00 91.88 81 ALA A N 1
ATOM 597 C CA . ALA A 1 81 ? -0.342 -1.611 -4.721 1.00 91.88 81 ALA A CA 1
ATOM 598 C C . ALA A 1 81 ? 1.147 -1.219 -4.779 1.00 91.88 81 ALA A C 1
ATOM 600 O O . ALA A 1 81 ? 1.494 -0.284 -5.500 1.00 91.88 81 ALA A O 1
ATOM 601 N N . ALA A 1 82 ? 2.018 -1.910 -4.032 1.00 88.12 82 ALA A N 1
ATOM 602 C CA . ALA A 1 82 ? 3.417 -1.549 -3.809 1.00 88.12 82 ALA A CA 1
ATOM 603 C C . ALA A 1 82 ? 3.597 -0.213 -3.061 1.00 88.12 82 ALA A C 1
ATOM 605 O O . ALA A 1 82 ? 4.651 0.421 -3.164 1.00 88.12 82 ALA A O 1
ATOM 606 N N . ALA A 1 83 ? 2.601 0.198 -2.263 1.00 87.12 83 ALA A N 1
ATOM 607 C CA . ALA A 1 83 ? 2.629 1.443 -1.491 1.00 87.12 83 ALA A CA 1
ATOM 608 C C . ALA A 1 83 ? 3.877 1.547 -0.599 1.00 87.12 83 ALA A C 1
ATOM 610 O O . ALA A 1 83 ? 4.515 2.595 -0.525 1.00 87.12 83 ALA A O 1
ATOM 611 N N . LEU A 1 84 ? 4.263 0.426 0.017 1.00 87.62 84 LEU A N 1
ATOM 612 C CA . LEU A 1 84 ? 5.411 0.326 0.922 1.00 87.62 84 LEU A CA 1
ATOM 613 C C . LEU A 1 84 ? 6.766 0.510 0.221 1.00 87.62 84 LEU A C 1
ATOM 615 O O . LEU A 1 84 ? 7.776 0.745 0.879 1.00 87.62 84 LEU A O 1
ATOM 619 N N . SER A 1 85 ? 6.800 0.399 -1.108 1.00 91.81 85 SER A N 1
ATOM 620 C CA . SER A 1 85 ? 8.028 0.467 -1.902 1.00 91.81 85 SER A CA 1
ATOM 621 C C . SER A 1 85 ? 8.160 1.759 -2.711 1.00 91.81 85 SER A C 1
ATOM 623 O O . SER A 1 85 ? 9.163 1.922 -3.400 1.00 91.81 85 SER A O 1
ATOM 625 N N . VAL A 1 86 ? 7.204 2.696 -2.625 1.00 92.88 86 VAL A N 1
ATOM 626 C CA . VAL A 1 86 ? 7.196 3.943 -3.419 1.00 92.88 86 VAL A CA 1
ATOM 627 C C . VAL A 1 86 ? 8.492 4.743 -3.248 1.00 92.88 86 VAL A C 1
ATOM 629 O O . VAL A 1 86 ? 9.128 5.096 -4.242 1.00 92.88 86 VAL A O 1
ATOM 632 N N . ASP A 1 87 ? 8.927 4.974 -2.007 1.00 93.31 87 ASP A N 1
ATOM 633 C CA . ASP A 1 87 ? 10.110 5.798 -1.714 1.00 93.31 87 ASP A CA 1
ATOM 634 C C . ASP A 1 87 ? 11.420 5.188 -2.240 1.00 93.31 87 ASP A C 1
ATOM 636 O O . ASP A 1 87 ? 12.349 5.914 -2.594 1.00 93.31 87 ASP A O 1
ATOM 640 N N . GLU A 1 88 ? 11.497 3.858 -2.328 1.00 95.06 88 GLU A N 1
ATOM 641 C CA . GLU A 1 88 ? 12.652 3.144 -2.882 1.00 95.06 88 GLU A CA 1
ATOM 642 C C . GLU A 1 88 ? 12.554 2.994 -4.409 1.00 95.06 88 GLU A C 1
ATOM 644 O O . GLU A 1 88 ? 13.561 3.078 -5.117 1.00 95.06 88 GLU A O 1
ATOM 649 N N . ALA A 1 89 ? 11.343 2.811 -4.939 1.00 95.06 89 ALA A N 1
ATOM 650 C CA . ALA A 1 89 ? 11.097 2.618 -6.362 1.00 95.06 89 ALA A CA 1
ATOM 651 C C . ALA A 1 89 ? 11.371 3.891 -7.167 1.00 95.06 89 ALA A C 1
ATOM 653 O O . ALA A 1 89 ? 11.983 3.817 -8.231 1.00 95.06 89 ALA A O 1
ATOM 654 N N . MET A 1 90 ? 10.963 5.057 -6.660 1.00 96.75 90 MET A N 1
ATOM 655 C CA . MET A 1 90 ? 11.123 6.344 -7.346 1.00 96.75 90 MET A CA 1
ATOM 656 C C . MET A 1 90 ? 12.576 6.646 -7.769 1.00 96.75 90 MET A C 1
ATOM 658 O O . MET A 1 90 ? 12.805 6.876 -8.961 1.00 96.75 90 MET A O 1
ATOM 662 N N . PRO A 1 91 ? 13.590 6.607 -6.877 1.00 98.00 91 PRO A N 1
ATOM 663 C CA . PRO A 1 91 ? 14.979 6.832 -7.283 1.00 98.00 91 PRO A CA 1
ATOM 664 C C . PRO A 1 91 ? 15.523 5.729 -8.204 1.00 98.00 91 PRO A C 1
ATOM 666 O O . PRO A 1 91 ? 16.296 6.033 -9.113 1.00 98.00 91 PRO A O 1
ATOM 669 N N . ALA A 1 92 ? 15.112 4.469 -8.021 1.00 98.25 92 ALA A N 1
ATOM 670 C CA . ALA A 1 92 ? 15.536 3.369 -8.891 1.00 98.25 92 ALA A CA 1
ATOM 671 C C . ALA A 1 92 ? 15.002 3.528 -10.326 1.00 98.25 92 ALA A C 1
ATOM 673 O O . ALA A 1 92 ? 15.743 3.357 -11.294 1.00 98.25 92 ALA A O 1
ATOM 674 N N . LEU A 1 93 ? 13.732 3.914 -10.468 1.00 98.38 93 LEU A N 1
ATOM 675 C CA . LEU A 1 93 ? 13.101 4.210 -11.754 1.00 98.38 93 LEU A CA 1
ATOM 676 C C . LEU A 1 93 ? 13.734 5.435 -12.421 1.00 98.38 93 LEU A C 1
ATOM 678 O O . LEU A 1 93 ? 14.001 5.400 -13.619 1.00 98.38 93 LEU A O 1
ATOM 682 N N . ALA A 1 94 ? 14.029 6.495 -11.664 1.00 98.62 94 ALA A N 1
ATOM 683 C CA . ALA A 1 94 ? 14.699 7.680 -12.201 1.00 98.62 94 ALA A CA 1
ATOM 684 C C . ALA A 1 94 ? 16.089 7.350 -12.775 1.00 98.62 94 ALA A C 1
ATOM 686 O O . ALA A 1 94 ? 16.453 7.837 -13.847 1.00 98.62 94 ALA A O 1
ATOM 687 N N . GLU A 1 95 ? 16.851 6.492 -12.096 1.00 98.56 95 GLU A N 1
ATOM 688 C CA . GLU A 1 95 ? 18.170 6.068 -12.565 1.00 98.56 95 GLU A CA 1
ATOM 689 C C . GLU A 1 95 ? 18.087 5.183 -13.815 1.00 98.56 95 GLU A C 1
ATOM 691 O O . GLU A 1 95 ? 18.809 5.414 -14.788 1.00 98.56 95 GLU A O 1
ATOM 696 N N . ALA A 1 96 ? 17.180 4.203 -13.828 1.00 98.50 96 ALA A N 1
ATOM 697 C CA . ALA A 1 96 ? 16.929 3.377 -15.007 1.00 98.50 96 ALA A CA 1
ATOM 698 C C . ALA A 1 96 ? 16.472 4.224 -16.210 1.00 98.50 96 ALA A C 1
ATOM 700 O O . ALA A 1 96 ? 16.941 4.008 -17.329 1.00 98.50 96 ALA A O 1
ATOM 701 N N . TRP A 1 97 ? 15.625 5.232 -15.978 1.00 98.69 97 TRP A N 1
ATOM 702 C CA . TRP A 1 97 ? 15.154 6.151 -17.013 1.00 98.69 97 TRP A CA 1
ATOM 703 C C . TRP A 1 97 ? 16.312 6.965 -17.600 1.00 98.69 97 TRP A C 1
ATOM 705 O O . TRP A 1 97 ? 16.493 6.989 -18.820 1.00 98.69 97 TRP A O 1
ATOM 715 N N . ARG A 1 98 ? 17.149 7.565 -16.744 1.00 98.69 98 ARG A N 1
ATOM 716 C CA . ARG A 1 98 ? 18.346 8.310 -17.162 1.00 98.69 98 ARG A CA 1
ATOM 717 C C . ARG A 1 98 ? 19.281 7.447 -18.014 1.00 98.69 98 ARG A C 1
ATOM 719 O O . ARG A 1 98 ? 19.695 7.875 -19.090 1.00 98.69 98 ARG A O 1
ATOM 726 N N . MET A 1 99 ? 19.589 6.232 -17.555 1.00 98.56 99 MET A N 1
ATOM 727 C CA . MET A 1 99 ? 20.452 5.292 -18.280 1.00 98.56 99 MET A CA 1
ATOM 728 C C . MET A 1 99 ? 19.877 4.913 -19.648 1.00 98.56 99 MET A C 1
ATOM 730 O O . MET A 1 99 ? 20.614 4.886 -20.633 1.00 98.56 99 MET A O 1
ATOM 734 N N . ALA A 1 100 ? 18.572 4.637 -19.725 1.00 98.25 100 ALA A N 1
ATOM 735 C CA . ALA A 1 100 ? 17.917 4.287 -20.981 1.00 98.25 100 ALA A CA 1
ATOM 736 C C . ALA A 1 100 ? 18.026 5.424 -22.011 1.00 98.25 100 ALA A C 1
ATOM 738 O O . ALA A 1 100 ? 18.377 5.167 -23.163 1.00 98.25 100 ALA A O 1
ATOM 739 N N . GLY A 1 101 ? 17.822 6.675 -21.585 1.00 98.12 101 GLY A N 1
ATOM 740 C CA . GLY A 1 101 ? 17.980 7.848 -22.449 1.00 98.12 101 GLY A CA 1
ATOM 741 C C . GLY A 1 101 ? 19.423 8.057 -22.930 1.00 98.12 101 GLY A C 1
ATOM 742 O O . GLY A 1 101 ? 19.653 8.319 -24.109 1.00 98.12 101 GLY A O 1
ATOM 743 N N . GLU A 1 102 ? 20.417 7.883 -22.053 1.00 98.12 102 GLU A N 1
ATOM 744 C CA . GLU A 1 102 ? 21.842 8.002 -22.416 1.00 98.12 102 GLU A CA 1
ATOM 745 C C . GLU A 1 102 ? 22.300 6.943 -23.426 1.00 98.12 102 GLU A C 1
ATOM 747 O O . GLU A 1 102 ? 23.161 7.216 -24.266 1.00 98.12 102 GLU A O 1
ATOM 752 N N . LEU A 1 103 ? 21.715 5.747 -23.357 1.00 96.88 103 LEU A N 1
ATOM 753 C CA . LEU A 1 103 ? 22.002 4.633 -24.259 1.00 96.88 103 LEU A CA 1
ATOM 754 C C . LEU A 1 103 ? 21.133 4.643 -25.530 1.00 96.88 103 LEU A C 1
ATOM 756 O O . LEU A 1 103 ? 21.389 3.857 -26.441 1.00 96.88 103 LEU A O 1
ATOM 760 N N . GLY A 1 104 ? 20.142 5.538 -25.625 1.00 97.50 104 GLY A N 1
ATOM 761 C CA . GLY A 1 104 ? 19.226 5.628 -26.768 1.00 97.50 104 GLY A CA 1
ATOM 762 C C . GLY A 1 104 ? 18.204 4.487 -26.838 1.00 97.50 104 GLY A C 1
ATOM 763 O O . GLY A 1 104 ? 17.703 4.165 -27.917 1.00 97.50 104 GLY A O 1
ATOM 764 N N . GLU A 1 105 ? 17.894 3.868 -25.701 1.00 98.00 105 GLU A N 1
ATOM 765 C CA . GLU A 1 105 ? 16.983 2.732 -25.576 1.00 98.00 105 GLU A CA 1
ATOM 766 C C . GLU A 1 105 ? 15.533 3.212 -25.443 1.00 98.00 105 GLU A C 1
ATOM 768 O O . GLU A 1 105 ? 14.946 3.174 -24.365 1.00 98.00 105 GLU A O 1
ATOM 773 N N . ALA A 1 106 ? 14.955 3.686 -26.551 1.00 98.00 106 ALA A N 1
ATOM 774 C CA . ALA A 1 106 ? 13.673 4.402 -26.564 1.00 98.00 106 ALA A CA 1
ATOM 775 C C . ALA A 1 106 ? 12.503 3.638 -25.911 1.00 98.00 106 ALA A C 1
ATOM 777 O O . ALA A 1 106 ? 11.685 4.240 -25.216 1.00 98.00 106 ALA A O 1
ATOM 778 N N . GLU A 1 107 ? 12.412 2.319 -26.112 1.00 97.88 107 GLU A N 1
ATOM 779 C CA . GLU A 1 107 ? 11.358 1.487 -25.508 1.00 97.88 107 GLU A CA 1
ATOM 780 C C . GLU A 1 107 ? 11.535 1.372 -23.987 1.00 97.88 107 GLU A C 1
ATOM 782 O O . GLU A 1 107 ? 10.573 1.542 -23.237 1.00 97.88 107 GLU A O 1
ATOM 787 N N . ALA A 1 108 ? 12.771 1.169 -23.519 1.00 98.31 108 ALA A N 1
ATOM 788 C CA . ALA A 1 108 ? 13.088 1.121 -22.093 1.00 98.31 108 ALA A CA 1
ATOM 789 C C . ALA A 1 108 ? 12.927 2.489 -21.422 1.00 98.31 108 ALA A C 1
ATOM 791 O O . ALA A 1 108 ? 12.426 2.565 -20.301 1.00 98.31 108 ALA A O 1
ATOM 792 N N . GLU A 1 109 ? 13.301 3.568 -22.110 1.00 98.69 109 GLU A N 1
ATOM 793 C CA . GLU A 1 109 ? 13.123 4.939 -21.638 1.00 98.69 109 GLU A CA 1
ATOM 794 C C . GLU A 1 109 ? 11.635 5.241 -21.430 1.00 98.69 109 GLU A C 1
ATOM 796 O O . GLU A 1 109 ? 11.233 5.659 -20.343 1.00 98.69 109 GLU A O 1
ATOM 801 N N . LEU A 1 110 ? 10.806 4.949 -22.439 1.00 98.50 110 LEU A N 1
ATOM 802 C CA . LEU A 1 110 ? 9.362 5.156 -22.381 1.00 98.50 110 LEU A CA 1
ATOM 803 C C . LEU A 1 110 ? 8.710 4.322 -21.274 1.00 98.50 110 LEU A C 1
ATOM 805 O O . LEU A 1 110 ? 7.922 4.861 -20.497 1.00 98.50 110 LEU A O 1
ATOM 809 N N . ALA A 1 111 ? 9.029 3.026 -21.194 1.00 98.50 111 ALA A N 1
ATOM 810 C CA . ALA A 1 111 ? 8.459 2.134 -20.189 1.00 98.50 111 ALA A CA 1
ATOM 811 C C . ALA A 1 111 ? 8.838 2.575 -18.769 1.00 98.50 111 ALA A C 1
ATOM 813 O O . ALA A 1 111 ? 7.978 2.657 -17.895 1.00 98.50 111 ALA A O 1
ATOM 814 N N . THR A 1 112 ? 10.105 2.929 -18.546 1.00 98.62 112 THR A N 1
ATOM 815 C CA . THR A 1 112 ? 10.579 3.351 -17.223 1.00 98.62 112 THR A CA 1
ATOM 816 C C . THR A 1 112 ? 9.979 4.688 -16.806 1.00 98.62 112 THR A C 1
ATOM 818 O O . THR A 1 112 ? 9.511 4.815 -15.676 1.00 98.62 112 THR A O 1
ATOM 821 N N . HIS A 1 113 ? 9.926 5.667 -17.712 1.00 98.56 113 HIS A N 1
ATOM 822 C CA . HIS A 1 113 ? 9.302 6.958 -17.431 1.00 98.56 113 HIS A CA 1
ATOM 823 C C . HIS A 1 113 ? 7.800 6.813 -17.147 1.00 98.56 113 HIS A C 1
ATOM 825 O O . HIS A 1 113 ? 7.298 7.397 -16.190 1.00 98.56 113 HIS A O 1
ATOM 831 N N . ALA A 1 114 ? 7.083 5.989 -17.917 1.00 98.31 114 ALA A N 1
ATOM 832 C CA . ALA A 1 114 ? 5.666 5.738 -17.670 1.00 98.31 114 ALA A CA 1
ATOM 833 C C . ALA A 1 114 ? 5.431 5.089 -16.294 1.00 98.31 114 ALA A C 1
ATOM 835 O O . ALA A 1 114 ? 4.510 5.489 -15.581 1.00 98.31 114 ALA A O 1
ATOM 836 N N . THR A 1 115 ? 6.274 4.133 -15.894 1.00 98.06 115 THR A N 1
ATOM 837 C CA . THR A 1 115 ? 6.211 3.525 -14.555 1.00 98.06 115 THR A CA 1
ATOM 838 C C . THR A 1 115 ? 6.536 4.532 -13.460 1.00 98.06 115 THR A C 1
ATOM 840 O O . THR A 1 115 ? 5.811 4.588 -12.472 1.00 98.06 115 THR A O 1
ATOM 843 N N . TYR A 1 116 ? 7.557 5.375 -13.646 1.00 98.19 116 TYR A N 1
ATOM 844 C CA . TYR A 1 116 ? 7.873 6.464 -12.718 1.00 98.19 116 TYR A CA 1
ATOM 845 C C . TYR A 1 116 ? 6.651 7.361 -12.483 1.00 98.19 116 TYR A C 1
ATOM 847 O O . TYR A 1 116 ? 6.268 7.587 -11.341 1.00 98.19 116 TYR A O 1
ATOM 855 N N . GLN A 1 117 ? 5.980 7.802 -13.551 1.00 97.88 117 GLN A N 1
ATOM 856 C CA . GLN A 1 117 ? 4.785 8.648 -13.444 1.00 97.88 117 GLN A CA 1
ATOM 857 C C . GLN A 1 117 ? 3.614 7.944 -12.742 1.00 97.88 117 GLN A C 1
ATOM 859 O O . GLN A 1 117 ? 2.873 8.575 -11.991 1.00 97.88 117 GLN A O 1
ATOM 864 N N . ALA A 1 118 ? 3.432 6.642 -12.974 1.00 96.75 118 ALA A N 1
ATOM 865 C CA . ALA A 1 118 ? 2.393 5.867 -12.300 1.00 96.75 118 ALA A CA 1
ATOM 866 C C . ALA A 1 118 ? 2.656 5.752 -10.788 1.00 96.75 118 ALA A C 1
ATOM 868 O O . ALA A 1 118 ? 1.741 5.936 -9.988 1.00 96.75 118 ALA A O 1
ATOM 869 N N . VAL A 1 119 ? 3.908 5.501 -10.396 1.00 96.00 119 VAL A N 1
ATOM 870 C CA . VAL A 1 119 ? 4.325 5.426 -8.987 1.00 96.00 119 VAL A CA 1
ATOM 871 C C . VAL A 1 119 ? 4.259 6.803 -8.315 1.00 96.00 119 VAL A C 1
ATOM 873 O O . VAL A 1 119 ? 3.788 6.915 -7.185 1.00 96.00 119 VAL A O 1
ATOM 876 N N . GLU A 1 120 ? 4.635 7.870 -9.023 1.00 95.69 120 GLU A N 1
ATOM 877 C CA . GLU A 1 120 ? 4.494 9.254 -8.554 1.00 95.69 120 GLU A CA 1
ATOM 878 C C . GLU A 1 120 ? 3.027 9.607 -8.261 1.00 95.69 120 GLU A C 1
ATOM 880 O O . GLU A 1 120 ? 2.726 10.239 -7.249 1.00 95.69 120 GLU A O 1
ATOM 885 N N . ALA A 1 121 ? 2.096 9.151 -9.104 1.00 93.44 121 ALA A N 1
ATOM 886 C CA . ALA A 1 121 ? 0.664 9.356 -8.898 1.00 93.44 121 ALA A CA 1
ATOM 887 C C . ALA A 1 121 ? 0.096 8.555 -7.709 1.00 93.44 121 ALA A C 1
ATOM 889 O O . ALA A 1 121 ? -0.885 8.986 -7.101 1.00 93.44 121 ALA A O 1
ATOM 890 N N . LEU A 1 122 ? 0.709 7.419 -7.360 1.00 93.50 122 LEU A N 1
ATOM 891 C CA . LEU A 1 122 ? 0.350 6.624 -6.182 1.00 93.50 122 LEU A CA 1
ATOM 892 C C . LEU A 1 122 ? 0.817 7.288 -4.876 1.00 93.50 122 LEU A C 1
ATOM 894 O O . LEU A 1 122 ? 0.090 7.268 -3.883 1.00 93.50 122 LEU A O 1
ATOM 898 N N . GLN A 1 123 ? 2.000 7.915 -4.876 1.00 92.38 123 GLN A N 1
ATOM 899 C CA . GLN A 1 123 ? 2.632 8.501 -3.686 1.00 92.38 123 GLN A CA 1
ATOM 900 C C . GLN A 1 123 ? 1.709 9.373 -2.808 1.00 92.38 123 GLN A C 1
ATOM 902 O O . GLN A 1 123 ? 1.688 9.150 -1.594 1.00 92.38 123 GLN A O 1
ATOM 907 N N . PRO A 1 124 ? 0.928 10.340 -3.333 1.00 91.94 124 PRO A N 1
ATOM 908 C CA . PRO A 1 124 ? 0.078 11.182 -2.491 1.00 91.94 124 PRO A CA 1
ATOM 909 C C . PRO A 1 124 ? -1.068 10.424 -1.807 1.00 91.94 124 PRO A C 1
ATOM 911 O O . PRO A 1 124 ? -1.577 10.914 -0.805 1.00 91.94 124 PRO A O 1
ATOM 914 N N . LEU A 1 125 ? -1.472 9.251 -2.311 1.00 91.81 125 LEU A N 1
ATOM 915 C CA . LEU A 1 125 ? -2.506 8.418 -1.683 1.00 91.81 125 LEU A CA 1
ATOM 916 C C . LEU A 1 125 ? -1.964 7.617 -0.496 1.00 91.81 125 LEU A C 1
ATOM 918 O O . LEU A 1 125 ? -2.715 7.244 0.402 1.00 91.81 125 LEU A O 1
ATOM 922 N N . VAL A 1 126 ? -0.667 7.316 -0.501 1.00 90.19 126 VAL A N 1
ATOM 923 C CA . VAL A 1 126 ? -0.044 6.410 0.476 1.00 90.19 126 VAL A CA 1
ATOM 924 C C . VAL A 1 126 ? 0.879 7.138 1.455 1.00 90.19 126 VAL A C 1
ATOM 926 O O . VAL A 1 126 ? 1.396 6.538 2.393 1.00 90.19 126 VAL A O 1
ATOM 929 N N . THR A 1 127 ? 1.049 8.448 1.272 1.00 87.50 127 THR A N 1
ATOM 930 C CA . THR A 1 127 ? 1.846 9.314 2.142 1.00 87.50 127 THR A CA 1
ATOM 931 C C . THR A 1 127 ? 0.961 10.006 3.175 1.00 87.50 127 THR A C 1
ATOM 933 O O . THR A 1 127 ? -0.013 10.671 2.830 1.00 87.50 127 THR A O 1
ATOM 936 N N . GLY A 1 128 ? 1.356 9.945 4.447 1.00 86.06 128 GLY A N 1
ATOM 937 C CA . GLY A 1 128 ? 0.660 10.626 5.538 1.00 86.06 128 GLY A CA 1
ATOM 938 C C . GLY A 1 128 ? -0.396 9.758 6.220 1.00 86.06 128 GLY A C 1
ATOM 939 O O . GLY A 1 128 ? -0.306 8.530 6.241 1.00 86.06 128 GLY A O 1
ATOM 940 N N . ILE A 1 129 ? -1.369 10.415 6.852 1.00 86.12 129 ILE A N 1
ATOM 941 C CA . ILE A 1 129 ? -2.451 9.732 7.563 1.00 86.12 129 ILE A CA 1
ATOM 942 C C . ILE A 1 129 ? -3.522 9.335 6.560 1.00 86.12 129 ILE A C 1
ATOM 944 O O . ILE A 1 129 ? -3.964 10.155 5.762 1.00 86.12 129 ILE A O 1
ATOM 948 N N . ARG A 1 130 ? -3.924 8.069 6.621 1.00 90.56 130 ARG A N 1
ATOM 949 C CA . ARG A 1 130 ? -4.868 7.450 5.695 1.00 90.56 130 ARG A CA 1
ATOM 950 C C . ARG A 1 130 ? -6.053 6.959 6.495 1.00 90.56 130 ARG A C 1
ATOM 952 O O . ARG A 1 130 ? -5.860 6.244 7.473 1.00 90.56 130 ARG A O 1
ATOM 959 N N . VAL A 1 131 ? -7.247 7.378 6.096 1.00 93.69 131 VAL A N 1
ATOM 960 C CA . VAL A 1 131 ? -8.501 6.924 6.695 1.00 93.69 131 VAL A CA 1
ATOM 961 C C . VAL A 1 131 ? -9.027 5.783 5.840 1.00 93.69 131 VAL A C 1
ATOM 963 O O . VAL A 1 131 ? -9.344 5.994 4.672 1.00 93.69 131 VAL A O 1
ATOM 966 N N . ALA A 1 132 ? -9.124 4.584 6.413 1.00 95.50 132 ALA A N 1
ATOM 967 C CA . ALA A 1 132 ? -9.682 3.440 5.707 1.00 95.50 132 ALA A CA 1
ATOM 968 C C . ALA A 1 132 ? -11.162 3.694 5.388 1.00 95.50 132 ALA A C 1
ATOM 970 O O . ALA A 1 132 ? -12.011 3.727 6.283 1.00 95.50 132 ALA A O 1
ATOM 971 N N . ASP A 1 133 ? -11.476 3.902 4.111 1.00 94.38 133 ASP A N 1
ATOM 972 C CA . ASP A 1 133 ? -12.841 4.061 3.626 1.00 94.38 133 ASP A CA 1
ATOM 973 C C . ASP A 1 133 ? -12.994 3.555 2.178 1.00 94.38 133 ASP A C 1
ATOM 975 O O . ASP A 1 133 ? -11.991 3.355 1.488 1.00 94.38 133 ASP A O 1
ATOM 979 N N . PRO A 1 134 ? -14.227 3.325 1.686 1.00 93.38 134 PRO A N 1
ATOM 980 C CA . PRO A 1 134 ? -14.418 2.775 0.344 1.00 93.38 134 PRO A CA 1
ATOM 981 C C . PRO A 1 134 ? -13.919 3.702 -0.773 1.00 93.38 134 PRO A C 1
ATOM 983 O O . PRO A 1 134 ? -13.455 3.227 -1.803 1.00 93.38 134 PRO A O 1
ATOM 986 N N . THR A 1 135 ? -13.969 5.024 -0.570 1.00 93.31 135 THR A N 1
ATOM 987 C CA . THR A 1 135 ? -13.467 5.994 -1.558 1.00 93.31 135 THR A CA 1
ATOM 988 C C . THR A 1 135 ? -11.947 5.930 -1.641 1.00 93.31 135 THR A C 1
ATOM 990 O O . THR A 1 135 ? -11.393 5.999 -2.737 1.00 93.31 135 THR A O 1
ATOM 993 N N . TYR A 1 136 ? -11.273 5.774 -0.498 1.00 94.19 136 TYR A N 1
ATOM 994 C CA . TYR A 1 136 ? -9.833 5.543 -0.457 1.00 94.19 136 TYR A CA 1
ATOM 995 C C . TYR A 1 136 ? -9.452 4.268 -1.217 1.00 94.19 136 TYR A C 1
ATOM 997 O O . TYR A 1 136 ? -8.577 4.311 -2.083 1.00 94.19 136 TYR A O 1
ATOM 1005 N N . LEU A 1 137 ? -10.158 3.163 -0.960 1.00 94.56 137 LEU A N 1
ATOM 1006 C CA . LEU A 1 137 ? -9.918 1.890 -1.640 1.00 94.56 137 LEU A CA 1
ATOM 1007 C C . LEU A 1 137 ? -10.101 2.000 -3.164 1.00 94.56 137 LEU A C 1
ATOM 1009 O O . LEU A 1 137 ? -9.263 1.503 -3.913 1.00 94.56 137 LEU A O 1
ATOM 1013 N N . ASP A 1 138 ? -11.140 2.699 -3.630 1.00 95.06 138 ASP A N 1
ATOM 1014 C CA . ASP A 1 138 ? -11.380 2.931 -5.062 1.00 95.06 138 ASP A CA 1
ATOM 1015 C C . ASP A 1 138 ? -10.257 3.758 -5.716 1.00 95.06 138 ASP A C 1
ATOM 1017 O O . ASP A 1 138 ? -9.792 3.440 -6.815 1.00 95.06 138 ASP A O 1
ATOM 1021 N N . GLN A 1 139 ? -9.798 4.821 -5.046 1.00 95.12 139 GLN A N 1
ATOM 1022 C CA . GLN A 1 139 ? -8.692 5.658 -5.527 1.00 95.12 139 GLN A CA 1
ATOM 1023 C C . GLN A 1 139 ? -7.386 4.866 -5.607 1.00 95.12 139 GLN A C 1
ATOM 1025 O O . GLN A 1 139 ? -6.670 4.945 -6.609 1.00 95.12 139 GLN A O 1
ATOM 1030 N N . LEU A 1 140 ? -7.103 4.078 -4.569 1.00 94.88 140 LEU A N 1
ATOM 1031 C CA . LEU A 1 140 ? -5.941 3.208 -4.506 1.00 94.88 140 LEU A CA 1
ATOM 1032 C C . LEU A 1 140 ? -5.986 2.146 -5.607 1.00 94.88 140 LEU A C 1
ATOM 1034 O O . LEU A 1 140 ? -4.993 1.958 -6.303 1.00 94.88 140 LEU A O 1
ATOM 1038 N N . ALA A 1 141 ? -7.140 1.514 -5.832 1.00 94.38 141 ALA A N 1
ATOM 1039 C CA . ALA A 1 141 ? -7.320 0.522 -6.887 1.00 94.38 141 ALA A CA 1
ATOM 1040 C C . ALA A 1 141 ? -7.086 1.103 -8.289 1.00 94.38 141 ALA A C 1
ATOM 1042 O O . ALA A 1 141 ? -6.434 0.471 -9.123 1.00 94.38 141 ALA A O 1
ATOM 1043 N N . ALA A 1 142 ? -7.572 2.319 -8.554 1.00 94.38 142 ALA A N 1
ATOM 1044 C CA . ALA A 1 142 ? -7.334 3.000 -9.824 1.00 94.38 142 ALA A CA 1
ATOM 1045 C C . ALA A 1 142 ? -5.843 3.315 -10.042 1.00 94.38 142 ALA A C 1
ATOM 1047 O O . ALA A 1 142 ? -5.314 3.084 -11.133 1.00 94.38 142 ALA A O 1
ATOM 1048 N N . ALA A 1 143 ? -5.155 3.811 -9.008 1.00 94.75 143 ALA A N 1
ATOM 1049 C CA . ALA A 1 143 ? -3.722 4.088 -9.068 1.00 94.75 143 ALA A CA 1
ATOM 1050 C C . ALA A 1 143 ? -2.896 2.800 -9.224 1.00 94.75 143 ALA A C 1
ATOM 1052 O O . ALA A 1 143 ? -2.018 2.733 -10.083 1.00 94.75 143 ALA A O 1
ATOM 1053 N N . ALA A 1 144 ? -3.220 1.756 -8.460 1.00 93.81 144 ALA A N 1
ATOM 1054 C CA . ALA A 1 144 ? -2.561 0.457 -8.529 1.00 93.81 144 ALA A CA 1
ATOM 1055 C C . ALA A 1 144 ? -2.732 -0.202 -9.903 1.00 93.81 144 ALA A C 1
ATOM 1057 O O . ALA A 1 144 ? -1.768 -0.740 -10.439 1.00 93.81 144 ALA A O 1
ATOM 1058 N N . GLY A 1 145 ? -3.918 -0.098 -10.514 1.00 93.06 145 GLY A N 1
ATOM 1059 C CA . GLY A 1 145 ? -4.149 -0.571 -11.880 1.00 93.06 145 GLY A CA 1
ATOM 1060 C C . GLY A 1 145 ? -3.232 0.113 -12.896 1.00 93.06 145 GLY A C 1
ATOM 1061 O O . GLY A 1 145 ? -2.626 -0.556 -13.730 1.00 93.06 145 GLY A O 1
ATOM 1062 N N . LEU A 1 146 ? -3.044 1.433 -12.775 1.00 94.31 146 LEU A N 1
ATOM 1063 C CA . LEU A 1 146 ? -2.092 2.155 -13.617 1.00 94.31 146 LEU A CA 1
ATOM 1064 C C . LEU A 1 146 ? -0.652 1.678 -13.375 1.00 94.31 146 LEU A C 1
ATOM 1066 O O . LEU A 1 146 ? 0.076 1.470 -14.342 1.00 94.31 146 LEU A O 1
ATOM 1070 N N . VAL A 1 147 ? -0.237 1.485 -12.118 1.0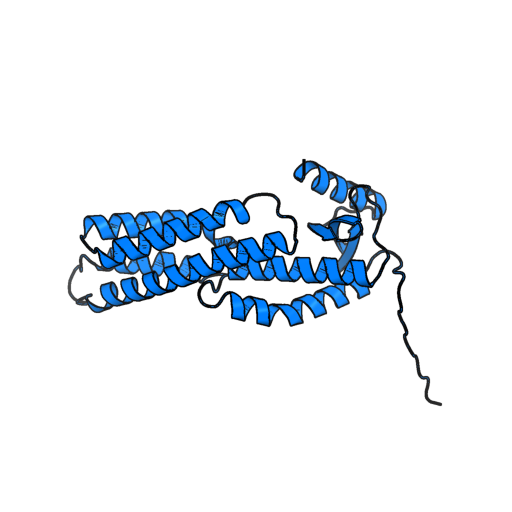0 95.31 147 VAL A N 1
ATOM 1071 C CA . VAL A 1 147 ? 1.096 0.943 -11.796 1.00 95.31 147 VAL A CA 1
ATOM 1072 C C . VAL A 1 147 ? 1.276 -0.449 -12.402 1.00 95.31 147 VAL A C 1
ATOM 1074 O O . VAL A 1 147 ? 2.302 -0.684 -13.032 1.00 95.31 147 VAL A O 1
ATOM 1077 N N . GLY A 1 148 ? 0.286 -1.337 -12.285 1.00 94.75 148 GLY A N 1
ATOM 1078 C CA . GLY A 1 148 ? 0.302 -2.680 -12.871 1.00 94.75 148 GLY A CA 1
ATOM 1079 C C . GLY A 1 148 ? 0.502 -2.669 -14.385 1.00 94.75 148 GLY A C 1
ATOM 1080 O O . GLY A 1 148 ? 1.432 -3.302 -14.885 1.00 94.75 148 GLY A O 1
ATOM 1081 N N . ASP A 1 149 ? -0.283 -1.861 -15.105 1.00 95.06 149 ASP A N 1
ATOM 1082 C CA . ASP A 1 149 ? -0.158 -1.710 -16.561 1.00 95.06 149 ASP A 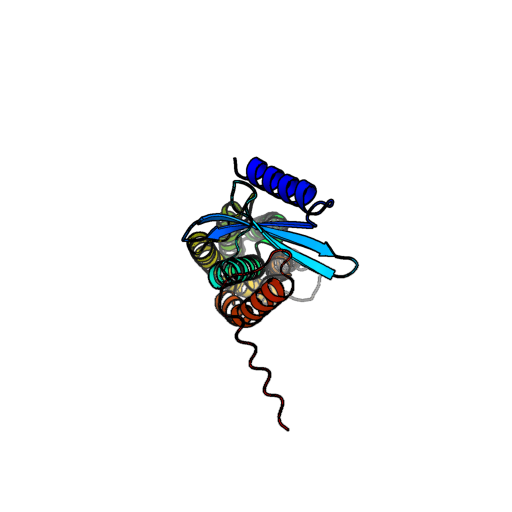CA 1
ATOM 1083 C C . ASP A 1 149 ? 1.250 -1.247 -16.974 1.00 95.06 149 ASP A C 1
ATOM 1085 O O . ASP A 1 149 ? 1.806 -1.706 -17.975 1.00 95.06 149 ASP A O 1
ATOM 1089 N N . ARG A 1 150 ? 1.855 -0.311 -16.225 1.00 96.88 150 ARG A N 1
ATOM 1090 C CA . ARG A 1 150 ? 3.211 0.184 -16.534 1.00 96.88 150 ARG A CA 1
ATOM 1091 C C . ARG A 1 150 ? 4.297 -0.793 -16.108 1.00 96.88 150 ARG A C 1
ATOM 1093 O O . ARG A 1 150 ? 5.306 -0.925 -16.798 1.00 96.88 150 ARG A O 1
ATOM 1100 N N . PHE A 1 151 ? 4.067 -1.524 -15.027 1.00 95.50 151 PHE A N 1
ATOM 1101 C CA . PHE A 1 151 ? 4.957 -2.568 -14.548 1.00 95.50 151 PHE A CA 1
ATOM 1102 C C . PHE A 1 151 ? 5.108 -3.704 -15.570 1.00 95.50 151 PHE A C 1
ATOM 1104 O O . PHE A 1 151 ? 6.224 -4.175 -15.795 1.00 95.50 151 PHE A O 1
ATOM 1111 N N . ASP A 1 152 ? 4.033 -4.091 -16.260 1.00 95.81 152 ASP A N 1
ATOM 1112 C CA . ASP A 1 152 ? 4.101 -5.061 -17.360 1.00 95.81 152 ASP A CA 1
ATOM 1113 C C . ASP A 1 152 ? 4.970 -4.570 -18.525 1.00 95.81 152 ASP A C 1
ATOM 1115 O O . ASP A 1 152 ? 5.850 -5.303 -18.988 1.00 95.81 152 ASP A O 1
ATOM 1119 N N . LEU A 1 153 ? 4.807 -3.308 -18.935 1.00 97.00 153 LEU A N 1
ATOM 1120 C CA . LEU A 1 153 ? 5.644 -2.693 -19.974 1.00 97.00 153 LEU A CA 1
ATOM 1121 C C . LEU A 1 153 ? 7.119 -2.626 -19.554 1.00 97.00 153 LEU A C 1
ATOM 1123 O O . LEU A 1 153 ? 8.013 -2.879 -20.362 1.00 97.00 153 LEU A O 1
ATOM 1127 N N . LEU A 1 154 ? 7.386 -2.315 -18.283 1.00 97.94 154 LEU A N 1
ATOM 1128 C CA . LEU A 1 154 ? 8.742 -2.286 -17.740 1.00 97.94 154 LEU A CA 1
ATOM 1129 C C . LEU A 1 154 ? 9.392 -3.677 -17.768 1.00 97.94 154 LEU A C 1
ATOM 1131 O O . LEU A 1 154 ? 10.550 -3.794 -18.172 1.00 97.94 154 LEU A O 1
ATOM 1135 N N . LYS A 1 155 ? 8.657 -4.732 -17.387 1.00 97.69 155 LYS A N 1
ATOM 1136 C CA . LYS A 1 155 ? 9.127 -6.127 -17.472 1.00 97.69 155 LYS A CA 1
ATOM 1137 C C . LYS A 1 155 ? 9.453 -6.523 -18.911 1.00 97.69 155 LYS A C 1
ATOM 1139 O O . LYS A 1 155 ? 10.490 -7.143 -19.150 1.00 97.69 155 LYS A O 1
ATOM 1144 N N . GLU A 1 156 ? 8.597 -6.159 -19.864 1.00 98.06 156 GLU A N 1
ATOM 1145 C CA . GLU A 1 156 ? 8.829 -6.433 -21.282 1.00 98.06 156 GLU A CA 1
ATOM 1146 C C . GLU A 1 156 ? 10.106 -5.741 -21.782 1.00 98.06 156 GLU A C 1
ATOM 1148 O O . GLU A 1 156 ? 10.994 -6.409 -22.322 1.00 98.06 156 GLU A O 1
ATOM 1153 N N . ALA A 1 157 ? 10.253 -4.440 -21.520 1.00 98.12 157 ALA A N 1
ATOM 1154 C CA . ALA A 1 157 ? 11.435 -3.679 -21.914 1.00 98.12 157 ALA A CA 1
ATOM 1155 C C . ALA A 1 157 ? 12.721 -4.224 -21.265 1.00 98.12 157 ALA A C 1
ATOM 1157 O O . ALA A 1 157 ? 13.740 -4.398 -21.938 1.00 98.12 157 ALA A O 1
ATOM 1158 N N . ALA A 1 158 ? 12.680 -4.574 -19.974 1.00 98.12 158 ALA A N 1
ATOM 1159 C CA . ALA A 1 158 ? 13.801 -5.211 -19.283 1.00 98.12 158 ALA A CA 1
ATOM 1160 C C . ALA A 1 158 ? 14.191 -6.548 -19.933 1.00 98.12 158 ALA A C 1
ATOM 1162 O O . ALA A 1 158 ? 15.381 -6.834 -20.112 1.00 98.12 158 ALA A O 1
ATOM 1163 N N . GLY A 1 159 ? 13.202 -7.347 -20.342 1.00 98.00 159 GLY A N 1
ATOM 1164 C CA . GLY A 1 159 ? 13.404 -8.585 -21.092 1.00 98.00 159 GLY A CA 1
ATOM 1165 C C . GLY A 1 159 ? 14.068 -8.354 -22.452 1.00 98.00 159 GLY A C 1
ATOM 1166 O O . GLY A 1 159 ? 15.028 -9.047 -22.787 1.00 98.00 159 GLY A O 1
ATOM 1167 N N . GLN A 1 160 ? 13.620 -7.351 -23.208 1.00 97.75 160 GLN A N 1
ATOM 1168 C CA . GLN A 1 160 ? 14.182 -6.994 -24.517 1.00 97.75 160 GLN A CA 1
ATOM 1169 C C . GLN A 1 160 ? 15.623 -6.471 -24.426 1.00 97.75 160 GLN A C 1
ATOM 1171 O O . GLN A 1 160 ? 16.463 -6.822 -25.260 1.00 97.75 160 GLN A O 1
ATOM 1176 N N . VAL A 1 161 ? 15.938 -5.651 -23.416 1.00 97.50 161 VAL A N 1
ATOM 1177 C CA . VAL A 1 161 ? 17.319 -5.222 -23.129 1.00 97.50 161 VAL A CA 1
ATOM 1178 C C . VAL A 1 161 ? 18.173 -6.439 -22.769 1.00 97.50 161 VAL A C 1
ATOM 1180 O O . VAL A 1 161 ? 19.239 -6.638 -23.348 1.00 97.50 161 VAL A O 1
ATOM 1183 N N . SER A 1 162 ? 17.675 -7.309 -21.888 1.00 96.62 162 SER A N 1
ATOM 1184 C CA . SER A 1 162 ? 18.403 -8.506 -21.444 1.00 96.62 162 SER A CA 1
ATOM 1185 C C . SER A 1 162 ? 18.671 -9.497 -22.581 1.00 96.62 162 SER A C 1
ATOM 1187 O O . SER A 1 162 ? 19.747 -10.082 -22.647 1.00 96.62 162 SER A O 1
ATOM 1189 N N . ALA A 1 163 ? 17.723 -9.673 -23.505 1.00 96.19 163 ALA A N 1
ATOM 1190 C CA . ALA A 1 163 ? 17.858 -10.582 -24.646 1.00 96.19 163 ALA A CA 1
ATOM 1191 C C . ALA A 1 163 ? 18.941 -10.151 -25.650 1.00 96.19 163 ALA A C 1
ATOM 1193 O O . ALA A 1 163 ? 19.410 -10.975 -26.436 1.00 96.19 163 ALA A O 1
ATOM 1194 N N . ARG A 1 164 ? 19.335 -8.872 -25.635 1.00 94.38 164 ARG A N 1
ATOM 1195 C CA . ARG A 1 164 ? 20.407 -8.330 -26.480 1.00 94.38 164 ARG A CA 1
ATOM 1196 C C . ARG A 1 164 ? 21.786 -8.399 -25.830 1.00 94.38 164 ARG A C 1
ATOM 1198 O O . ARG A 1 164 ? 22.766 -8.112 -26.513 1.00 94.38 164 ARG A O 1
ATOM 1205 N N . LEU A 1 165 ? 21.872 -8.805 -24.561 1.00 92.94 165 LEU A N 1
ATOM 1206 C CA . LEU A 1 165 ? 23.151 -8.995 -23.886 1.00 92.94 165 LEU A CA 1
ATOM 1207 C C . LEU A 1 165 ? 23.938 -10.114 -24.564 1.00 92.94 165 LEU A C 1
ATOM 1209 O O . LEU A 1 165 ? 23.464 -11.236 -24.748 1.00 92.94 165 LEU A O 1
ATOM 1213 N N . THR A 1 166 ? 25.175 -9.804 -24.921 1.00 81.94 166 THR A N 1
ATOM 1214 C CA . THR A 1 166 ? 26.054 -10.714 -25.666 1.00 81.94 166 THR A CA 1
ATOM 1215 C C . THR A 1 166 ? 26.726 -11.759 -24.773 1.00 81.94 166 THR A C 1
ATOM 1217 O O . THR A 1 166 ? 27.199 -12.785 -25.265 1.00 81.94 166 THR A O 1
ATOM 1220 N N . GLY A 1 167 ? 26.791 -11.504 -23.459 1.00 75.69 167 GLY A N 1
ATOM 1221 C CA . GLY A 1 167 ? 27.479 -12.353 -22.481 1.00 75.69 167 GLY A CA 1
ATOM 1222 C C . GLY A 1 167 ? 28.999 -12.429 -22.681 1.00 75.69 167 GLY A C 1
ATOM 1223 O O . GLY A 1 167 ? 29.647 -13.314 -22.120 1.00 75.69 167 GLY A O 1
ATOM 1224 N N . GLN A 1 168 ? 29.575 -11.543 -23.502 1.00 72.12 168 GLN A N 1
ATOM 1225 C CA . GLN A 1 168 ? 30.997 -11.521 -23.839 1.00 72.12 168 GLN A CA 1
ATOM 1226 C C . GLN A 1 168 ? 31.571 -10.108 -23.707 1.00 72.12 168 GLN A C 1
ATOM 1228 O O . GLN A 1 168 ? 31.070 -9.164 -24.307 1.00 72.12 168 GLN A O 1
ATOM 1233 N N . GLY A 1 169 ? 32.686 -9.973 -22.985 1.00 78.25 169 GLY A N 1
ATOM 1234 C CA . GLY A 1 169 ? 33.305 -8.668 -22.742 1.00 78.25 169 GLY A CA 1
ATOM 1235 C C . GLY A 1 169 ? 32.478 -7.788 -21.799 1.00 78.25 169 GLY A C 1
ATOM 1236 O O . GLY A 1 169 ? 31.676 -8.295 -21.023 1.00 78.25 169 GLY A O 1
ATOM 1237 N N . VAL A 1 170 ? 32.722 -6.476 -21.836 1.00 82.00 170 VAL A N 1
ATOM 1238 C CA . VAL A 1 170 ? 31.923 -5.485 -21.098 1.00 82.00 170 VAL A CA 1
ATOM 1239 C C . VAL A 1 170 ? 30.779 -5.051 -22.009 1.00 82.00 170 VAL A C 1
ATOM 1241 O O . VAL A 1 170 ? 31.022 -4.351 -22.994 1.00 82.00 170 VAL A O 1
ATOM 1244 N N . ASP A 1 171 ? 29.559 -5.494 -21.709 1.00 89.94 171 ASP A N 1
ATOM 1245 C CA . ASP A 1 171 ? 28.369 -5.142 -22.483 1.00 89.94 171 ASP A CA 1
ATOM 1246 C C . ASP A 1 171 ? 27.814 -3.789 -21.995 1.00 89.94 171 ASP A C 1
ATOM 1248 O O . ASP A 1 171 ? 27.501 -3.650 -20.809 1.00 89.94 171 ASP A O 1
ATOM 1252 N N . PRO A 1 172 ? 27.695 -2.768 -22.861 1.00 89.31 172 PRO A N 1
ATOM 1253 C CA . PRO A 1 172 ? 27.207 -1.453 -22.448 1.00 89.31 172 PRO A CA 1
ATOM 1254 C C . PRO A 1 172 ? 25.752 -1.469 -21.950 1.00 89.31 172 PRO A C 1
ATOM 1256 O O . PRO A 1 172 ? 25.361 -0.545 -21.241 1.00 89.31 172 PRO A O 1
ATOM 1259 N N . LEU A 1 173 ? 24.960 -2.496 -22.285 1.00 95.44 173 LEU A N 1
ATOM 1260 C CA . LEU A 1 173 ? 23.571 -2.632 -21.834 1.00 95.44 173 LEU A CA 1
ATOM 1261 C C . LEU A 1 173 ? 23.440 -3.330 -20.477 1.00 95.44 173 LEU A C 1
ATOM 1263 O O . LEU A 1 173 ? 22.369 -3.285 -19.872 1.00 95.44 173 LEU A O 1
ATOM 1267 N N . GLU A 1 174 ? 24.502 -3.963 -19.974 1.00 96.06 174 GLU A N 1
ATOM 1268 C CA . GLU A 1 174 ? 24.452 -4.710 -18.716 1.00 96.06 174 GLU A CA 1
ATOM 1269 C C . GLU A 1 174 ? 24.054 -3.832 -17.510 1.00 96.06 174 GLU A C 1
ATOM 1271 O O . GLU A 1 174 ? 23.147 -4.238 -16.777 1.00 96.06 174 GLU A O 1
ATOM 1276 N N . PRO A 1 175 ? 24.611 -2.616 -17.310 1.00 96.81 175 PRO A N 1
ATOM 1277 C CA . PRO A 1 175 ? 24.179 -1.740 -16.219 1.00 96.81 175 PRO A CA 1
ATOM 1278 C C . PRO A 1 175 ? 22.706 -1.329 -16.325 1.00 96.81 175 PRO A C 1
ATOM 1280 O O . PRO A 1 175 ? 22.004 -1.295 -15.315 1.00 96.81 175 PRO A O 1
ATOM 1283 N N . LEU A 1 176 ? 22.214 -1.073 -17.543 1.00 97.94 176 LEU A N 1
ATOM 1284 C CA . LEU A 1 176 ? 20.807 -0.744 -17.767 1.00 97.94 176 LEU A CA 1
ATOM 1285 C C . LEU A 1 176 ? 19.905 -1.936 -17.430 1.00 97.94 176 LEU A C 1
ATOM 1287 O O . LEU A 1 176 ? 18.925 -1.768 -16.709 1.00 97.94 176 LEU A O 1
ATOM 1291 N N . ALA A 1 177 ? 20.247 -3.143 -17.890 1.00 97.88 177 ALA A N 1
ATOM 1292 C CA . ALA A 1 177 ? 19.496 -4.353 -17.563 1.00 97.88 177 ALA A CA 1
ATOM 1293 C C . ALA A 1 177 ? 19.422 -4.570 -16.042 1.00 97.88 177 ALA A C 1
ATOM 1295 O O . ALA A 1 177 ? 18.348 -4.836 -15.502 1.00 97.88 177 ALA A O 1
ATOM 1296 N N . GLN A 1 178 ? 20.546 -4.407 -15.337 1.00 97.81 178 GLN A N 1
ATOM 1297 C CA . GLN A 1 178 ? 20.596 -4.504 -13.876 1.00 97.81 178 GLN A CA 1
ATOM 1298 C C . GLN A 1 178 ? 19.718 -3.446 -13.198 1.00 97.81 178 GLN A C 1
ATOM 1300 O O . GLN A 1 178 ? 19.012 -3.775 -12.244 1.00 97.81 178 GLN A O 1
ATOM 1305 N N . SER A 1 179 ? 19.728 -2.210 -13.702 1.00 98.50 179 SER A N 1
ATOM 1306 C CA . SER A 1 179 ? 18.914 -1.108 -13.181 1.00 98.50 179 SER A CA 1
ATOM 1307 C C . SER A 1 179 ? 17.412 -1.365 -13.365 1.00 98.50 179 SER A C 1
ATOM 1309 O O . SER A 1 179 ? 16.651 -1.301 -12.398 1.00 98.50 179 SER A O 1
ATOM 1311 N N . LEU A 1 180 ? 16.991 -1.787 -14.564 1.00 98.56 180 LEU A N 1
ATOM 1312 C CA . LEU A 1 180 ? 15.596 -2.131 -14.873 1.00 98.56 180 LEU A CA 1
ATOM 1313 C C . LEU A 1 180 ? 15.083 -3.275 -13.986 1.00 98.56 180 LEU A C 1
ATOM 1315 O O . LEU A 1 180 ? 14.049 -3.144 -13.331 1.00 98.56 180 LEU A O 1
ATOM 1319 N N . TRP A 1 181 ? 15.829 -4.382 -13.892 1.00 98.12 181 TRP A N 1
ATOM 1320 C CA . TRP A 1 181 ? 15.468 -5.493 -13.000 1.00 98.12 181 TRP A CA 1
ATOM 1321 C C . TRP A 1 181 ? 15.562 -5.123 -11.516 1.00 98.12 181 TRP A C 1
ATOM 1323 O O . TRP A 1 181 ? 14.872 -5.715 -10.686 1.00 98.12 181 TRP A O 1
ATOM 1333 N N . GLY A 1 182 ? 16.411 -4.153 -11.171 1.00 98.06 182 GLY A N 1
ATOM 1334 C CA . GLY A 1 182 ? 16.478 -3.519 -9.858 1.00 98.06 182 GLY A CA 1
ATOM 1335 C C . GLY A 1 182 ? 15.153 -2.879 -9.471 1.00 98.06 182 GLY A C 1
ATOM 1336 O O . GLY A 1 182 ? 14.557 -3.279 -8.472 1.00 98.06 182 GLY A O 1
ATOM 1337 N N . ALA A 1 183 ? 14.671 -1.956 -10.303 1.00 97.25 183 ALA A N 1
ATOM 1338 C CA . ALA A 1 183 ? 13.388 -1.288 -10.112 1.00 97.25 183 ALA A CA 1
ATOM 1339 C C . ALA A 1 183 ? 12.216 -2.284 -10.076 1.00 97.25 183 ALA A C 1
ATOM 1341 O O . ALA A 1 183 ? 11.358 -2.192 -9.200 1.00 97.25 183 ALA A O 1
ATOM 1342 N N . ILE A 1 184 ? 12.217 -3.286 -10.966 1.00 96.88 184 ILE A N 1
ATOM 1343 C CA . ILE A 1 184 ? 11.188 -4.338 -10.989 1.00 96.88 184 ILE A CA 1
ATOM 1344 C C . ILE A 1 184 ? 11.133 -5.087 -9.654 1.00 96.88 184 ILE A C 1
ATOM 1346 O O . ILE A 1 184 ? 10.054 -5.276 -9.101 1.00 96.88 184 ILE A O 1
ATOM 1350 N N . ARG A 1 185 ? 12.291 -5.485 -9.115 1.00 96.44 185 ARG A N 1
ATOM 1351 C CA . ARG A 1 185 ? 12.367 -6.228 -7.851 1.00 96.44 185 ARG A CA 1
ATOM 1352 C C . ARG A 1 185 ? 11.870 -5.415 -6.663 1.00 96.44 185 ARG A C 1
ATOM 1354 O O . ARG A 1 185 ? 11.284 -5.998 -5.763 1.00 96.44 185 ARG A O 1
ATOM 1361 N N . ILE A 1 186 ? 12.129 -4.108 -6.650 1.00 95.81 186 ILE A N 1
ATOM 1362 C CA . ILE A 1 186 ? 11.630 -3.211 -5.601 1.00 95.81 186 ILE A CA 1
ATOM 1363 C C . ILE A 1 186 ? 10.100 -3.178 -5.650 1.00 95.81 186 ILE A C 1
ATOM 1365 O O . ILE A 1 186 ? 9.450 -3.455 -4.650 1.00 95.81 186 ILE A O 1
ATOM 1369 N N . LEU A 1 187 ? 9.524 -2.930 -6.830 1.00 92.81 187 LEU A N 1
ATOM 1370 C CA . LEU A 1 187 ? 8.070 -2.862 -7.012 1.00 92.81 187 LEU A CA 1
ATOM 1371 C C . LEU A 1 187 ? 7.353 -4.188 -6.717 1.00 92.81 187 LEU A C 1
ATOM 1373 O O . LEU A 1 187 ? 6.206 -4.171 -6.281 1.00 92.81 187 LEU A O 1
ATOM 1377 N N . SER A 1 188 ? 8.016 -5.328 -6.925 1.00 92.50 188 SER A N 1
ATOM 1378 C CA . SER A 1 188 ? 7.457 -6.657 -6.654 1.00 92.50 188 SER A CA 1
ATOM 1379 C C . SER A 1 188 ? 7.901 -7.269 -5.322 1.00 92.50 188 SER A C 1
ATOM 1381 O O . SER A 1 188 ? 7.750 -8.478 -5.147 1.00 92.50 188 SER A O 1
ATOM 1383 N N . ARG A 1 189 ? 8.560 -6.509 -4.433 1.00 91.25 189 ARG A N 1
ATOM 1384 C CA . ARG A 1 189 ? 9.092 -7.058 -3.174 1.00 91.25 189 ARG A CA 1
ATOM 1385 C C . ARG A 1 189 ? 7.962 -7.430 -2.225 1.00 91.25 189 ARG A C 1
ATOM 1387 O O . ARG A 1 189 ? 7.890 -8.571 -1.783 1.00 91.25 189 ARG A O 1
ATOM 1394 N N . ASP A 1 190 ? 7.113 -6.446 -1.962 1.00 80.44 190 ASP A N 1
ATOM 1395 C CA . ASP A 1 190 ? 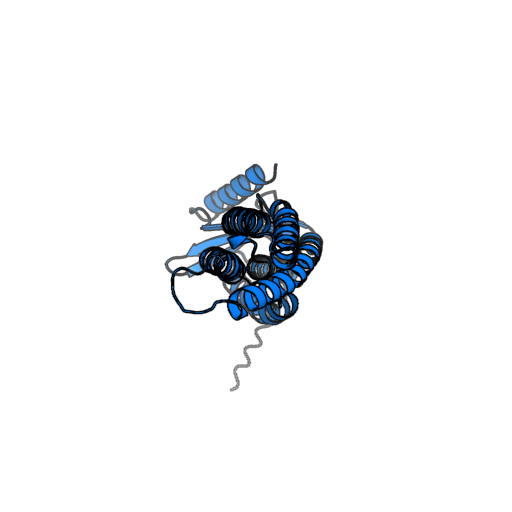6.008 -6.531 -1.007 1.00 80.44 190 ASP A CA 1
ATOM 1396 C C . ASP A 1 190 ? 4.649 -6.420 -1.720 1.00 80.44 190 ASP A C 1
ATOM 1398 O O . ASP A 1 190 ? 3.614 -6.670 -1.125 1.00 80.44 190 ASP A O 1
ATOM 1402 N N . GLY A 1 191 ? 4.644 -6.071 -3.013 1.00 83.31 191 GLY A N 1
ATOM 1403 C CA . GLY A 1 191 ? 3.432 -5.862 -3.802 1.00 83.31 191 GLY A CA 1
ATOM 1404 C C . GLY A 1 191 ? 3.304 -6.793 -5.003 1.00 83.31 191 GLY A C 1
ATOM 1405 O O . GLY A 1 191 ? 4.257 -7.438 -5.447 1.00 83.31 191 GLY A O 1
ATOM 1406 N N . ALA A 1 192 ? 2.100 -6.816 -5.567 1.00 87.25 192 ALA A N 1
ATOM 1407 C CA . ALA A 1 192 ? 1.779 -7.502 -6.813 1.00 87.25 192 ALA A CA 1
ATOM 1408 C C . ALA A 1 192 ? 0.973 -6.555 -7.716 1.00 87.25 192 ALA A C 1
ATOM 1410 O O . ALA A 1 192 ? -0.203 -6.818 -7.976 1.00 87.25 192 ALA A O 1
ATOM 1411 N N . PRO A 1 193 ? 1.560 -5.431 -8.17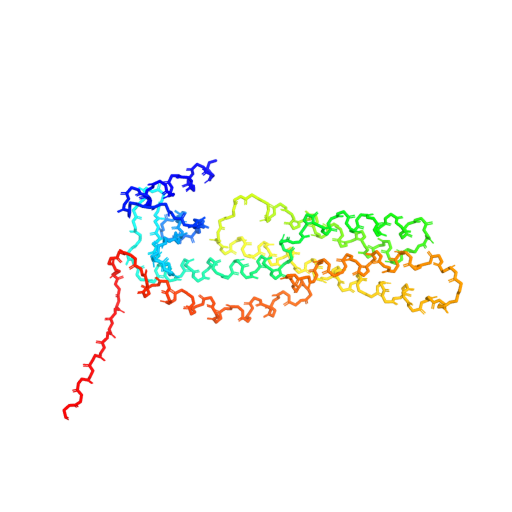0 1.00 84.50 193 PRO A N 1
ATOM 1412 C CA . PRO A 1 193 ? 0.809 -4.383 -8.860 1.00 84.50 193 PRO A CA 1
ATOM 1413 C C . PRO A 1 193 ? 0.135 -4.878 -10.151 1.00 84.50 193 PRO A C 1
ATOM 1415 O O . PRO A 1 193 ? -0.982 -4.472 -10.455 1.00 84.50 193 PRO A O 1
ATOM 1418 N N . ASP A 1 194 ? 0.753 -5.818 -10.871 1.00 88.94 194 ASP A N 1
ATOM 1419 C CA . ASP A 1 194 ? 0.192 -6.482 -12.061 1.00 88.94 194 ASP A CA 1
ATOM 1420 C C . ASP A 1 194 ? -0.970 -7.441 -11.754 1.00 88.94 194 ASP A C 1
ATOM 1422 O O . ASP A 1 194 ? -1.744 -7.803 -12.639 1.00 88.94 194 ASP A O 1
ATOM 1426 N N . ARG A 1 195 ? -1.119 -7.855 -10.495 1.00 91.56 195 ARG A N 1
ATOM 1427 C CA . ARG A 1 195 ? -2.182 -8.758 -10.030 1.00 91.56 195 ARG A CA 1
ATOM 1428 C C . ARG A 1 195 ? -2.963 -8.177 -8.857 1.00 91.56 195 ARG A C 1
ATOM 1430 O O . ARG A 1 195 ? -3.583 -8.925 -8.106 1.00 91.56 195 ARG A O 1
ATOM 1437 N N . PHE A 1 196 ? -2.983 -6.850 -8.735 1.00 93.75 196 PHE A N 1
ATOM 1438 C CA . PHE A 1 196 ? -3.574 -6.130 -7.608 1.00 93.75 196 PHE A CA 1
ATOM 1439 C C . PHE A 1 196 ? -4.981 -6.634 -7.264 1.00 93.75 196 PHE A C 1
ATOM 1441 O O . PHE A 1 196 ? -5.266 -6.973 -6.120 1.00 93.75 196 PHE A O 1
ATOM 1448 N N . ARG A 1 197 ? -5.853 -6.758 -8.271 1.00 92.69 197 ARG A N 1
ATOM 1449 C CA . ARG A 1 197 ? -7.236 -7.209 -8.066 1.00 92.69 197 ARG A CA 1
ATOM 1450 C C . ARG A 1 197 ? -7.315 -8.628 -7.501 1.00 92.69 197 ARG A C 1
ATOM 1452 O O . ARG A 1 197 ? -8.096 -8.864 -6.591 1.00 92.69 197 ARG A O 1
ATOM 1459 N N . GLU A 1 198 ? -6.510 -9.550 -8.025 1.00 94.56 198 GLU A N 1
ATOM 1460 C CA . GLU A 1 198 ? -6.448 -10.930 -7.525 1.00 94.56 198 GLU A CA 1
ATOM 1461 C C . GLU A 1 198 ? -5.954 -10.948 -6.072 1.00 94.56 198 GLU A C 1
ATOM 1463 O O . GLU A 1 198 ? -6.525 -11.642 -5.236 1.00 94.56 198 GLU A O 1
ATOM 1468 N N . ALA A 1 199 ? -4.930 -10.151 -5.755 1.00 92.88 199 ALA A N 1
ATOM 1469 C CA . ALA A 1 199 ? -4.382 -10.054 -4.406 1.00 92.88 199 ALA A CA 1
ATOM 1470 C C . ALA A 1 199 ? -5.414 -9.517 -3.397 1.00 92.88 199 ALA A C 1
ATOM 1472 O O . ALA A 1 199 ? -5.593 -10.109 -2.334 1.00 92.88 199 ALA A O 1
ATOM 1473 N N . VAL A 1 200 ? -6.160 -8.466 -3.757 1.00 94.12 200 VAL A N 1
ATOM 1474 C CA . VAL A 1 200 ? -7.231 -7.917 -2.908 1.00 94.12 200 VAL A CA 1
ATOM 1475 C C . VAL A 1 200 ? -8.390 -8.906 -2.754 1.00 94.12 200 VAL A C 1
ATOM 1477 O O . VAL A 1 200 ? -8.871 -9.104 -1.641 1.00 94.12 200 VAL A O 1
ATOM 1480 N N . GLU A 1 201 ? -8.813 -9.578 -3.831 1.00 95.19 201 GLU A N 1
ATOM 1481 C CA . GLU A 1 201 ? -9.852 -10.621 -3.774 1.00 95.19 201 GLU A CA 1
ATOM 1482 C C . GLU A 1 201 ? -9.442 -11.770 -2.827 1.00 95.19 201 GLU A C 1
ATOM 1484 O O . GLU A 1 201 ? -10.251 -12.231 -2.019 1.00 95.19 201 GLU A O 1
ATOM 1489 N N . LEU A 1 202 ? -8.173 -12.195 -2.862 1.00 95.19 202 LEU A N 1
ATOM 1490 C CA . LEU A 1 202 ? -7.628 -13.215 -1.957 1.00 95.19 202 LEU A CA 1
ATOM 1491 C C . LEU A 1 202 ? -7.538 -12.743 -0.498 1.00 95.19 202 LEU A C 1
ATOM 1493 O O . LEU A 1 202 ? -7.634 -13.573 0.409 1.00 95.19 202 LEU A O 1
ATOM 1497 N N . ALA A 1 203 ? -7.385 -11.439 -0.261 1.00 94.69 203 ALA A N 1
ATOM 1498 C CA . ALA A 1 203 ? -7.304 -10.856 1.075 1.00 94.69 203 ALA A CA 1
ATOM 1499 C C . ALA A 1 203 ? -8.667 -10.713 1.774 1.00 94.69 203 ALA A C 1
ATOM 1501 O O . ALA A 1 203 ? -8.705 -10.620 3.000 1.00 94.69 203 ALA A O 1
ATOM 1502 N N . MET A 1 204 ? -9.790 -10.759 1.044 1.00 95.88 204 MET A N 1
ATOM 1503 C CA . MET A 1 204 ? -11.130 -10.580 1.633 1.00 95.88 204 MET A CA 1
ATOM 1504 C C . MET A 1 204 ? -11.462 -11.631 2.704 1.00 95.88 204 MET A C 1
ATOM 1506 O O . MET A 1 204 ? -11.999 -11.298 3.756 1.00 95.88 204 MET A O 1
ATOM 1510 N N . GLY A 1 205 ? -11.125 -12.902 2.463 1.00 97.44 205 GLY A N 1
ATOM 1511 C CA . GLY A 1 205 ? -11.344 -13.982 3.434 1.00 97.44 205 GLY A CA 1
ATOM 1512 C C . GLY A 1 205 ? -10.541 -13.789 4.730 1.00 97.44 205 GLY A C 1
ATOM 1513 O O . GLY A 1 205 ? -11.135 -13.779 5.808 1.00 97.44 205 GLY A O 1
ATOM 1514 N N . PRO A 1 206 ? -9.210 -13.601 4.647 1.00 97.81 206 PRO A N 1
ATOM 1515 C CA . PRO A 1 206 ? -8.378 -13.230 5.790 1.00 97.81 206 PRO A CA 1
ATOM 1516 C C . PRO A 1 206 ? -8.840 -11.962 6.521 1.00 97.81 206 PRO A C 1
ATOM 1518 O O . PRO A 1 206 ? -8.846 -11.956 7.747 1.00 97.81 206 PRO A O 1
ATOM 1521 N N . ALA A 1 207 ? -9.271 -10.920 5.804 1.00 97.75 207 ALA A N 1
ATOM 1522 C CA . ALA A 1 207 ? -9.778 -9.686 6.409 1.00 97.75 207 ALA A CA 1
ATOM 1523 C C . ALA A 1 207 ? -11.059 -9.919 7.225 1.00 97.75 207 ALA A C 1
ATOM 1525 O O . ALA A 1 207 ? -11.184 -9.409 8.339 1.00 97.75 207 ALA A O 1
ATOM 1526 N N . ALA A 1 208 ? -11.985 -10.734 6.711 1.00 97.75 208 ALA A N 1
ATOM 1527 C CA . ALA A 1 208 ? -13.188 -11.125 7.441 1.00 97.75 208 ALA A CA 1
ATOM 1528 C C . ALA A 1 208 ? -12.853 -11.952 8.694 1.00 97.75 208 ALA A C 1
ATOM 1530 O O . ALA A 1 208 ? -13.378 -11.666 9.767 1.00 97.75 208 ALA A O 1
ATOM 1531 N N . ALA A 1 209 ? -11.941 -12.925 8.582 1.00 97.81 209 ALA A N 1
ATOM 1532 C CA . ALA A 1 209 ? -11.496 -13.728 9.723 1.00 97.81 209 ALA A CA 1
ATOM 1533 C C . ALA A 1 209 ? -10.803 -12.871 10.796 1.00 97.81 209 ALA A C 1
ATOM 1535 O O . ALA A 1 209 ? -11.064 -13.032 11.984 1.00 97.81 209 ALA A O 1
ATOM 1536 N N . PHE A 1 210 ? -9.973 -11.913 10.377 1.00 97.62 210 PHE A N 1
ATOM 1537 C CA . PHE A 1 210 ? -9.356 -10.947 11.281 1.00 97.62 210 PHE A CA 1
ATOM 1538 C C . PHE A 1 210 ? -10.402 -10.080 11.994 1.00 97.62 210 PHE A C 1
ATOM 1540 O O . PHE A 1 210 ? -10.295 -9.858 13.197 1.00 97.62 210 PHE A O 1
ATOM 1547 N N . ALA A 1 211 ? -11.439 -9.622 11.288 1.00 97.69 211 ALA A N 1
ATOM 1548 C CA . ALA A 1 211 ? -12.528 -8.872 11.906 1.00 97.69 211 ALA A CA 1
ATOM 1549 C C . ALA A 1 211 ? -13.276 -9.695 12.968 1.00 97.69 211 ALA A C 1
ATOM 1551 O O . ALA A 1 211 ? -13.582 -9.169 14.040 1.00 97.69 211 ALA A O 1
ATOM 1552 N N . ASP A 1 212 ? -13.514 -10.981 12.707 1.00 97.06 212 ASP A N 1
ATOM 1553 C CA . ASP A 1 212 ? -14.134 -11.892 13.671 1.00 97.06 212 ASP A CA 1
ATOM 1554 C C . ASP A 1 212 ? -13.226 -12.106 14.906 1.00 97.06 212 ASP A C 1
ATOM 1556 O O . ASP A 1 212 ? -13.696 -12.034 16.046 1.00 97.06 212 ASP A O 1
ATOM 1560 N N . ASP A 1 213 ? -11.911 -12.265 14.708 1.00 96.38 213 ASP A N 1
ATOM 1561 C CA . ASP A 1 213 ? -10.922 -12.365 15.795 1.00 96.38 213 ASP A CA 1
ATOM 1562 C C . ASP A 1 213 ? -10.859 -11.087 16.649 1.00 96.38 213 ASP A C 1
ATOM 1564 O O . ASP A 1 213 ? -10.737 -11.155 17.878 1.00 96.38 213 ASP A O 1
ATOM 1568 N N . VAL A 1 214 ? -10.971 -9.915 16.015 1.00 96.75 214 VAL A N 1
ATOM 1569 C CA . VAL A 1 214 ? -11.016 -8.612 16.693 1.00 96.75 214 VAL A CA 1
ATOM 1570 C C . VAL A 1 214 ? -12.253 -8.492 17.577 1.00 96.75 214 VAL A C 1
ATOM 1572 O O . VAL A 1 214 ? -12.140 -8.051 18.723 1.00 96.75 214 VAL A O 1
ATOM 1575 N N . VAL A 1 215 ? -13.421 -8.916 17.089 1.00 96.88 215 VAL A N 1
ATOM 1576 C CA . VAL A 1 215 ? -14.654 -8.944 17.889 1.00 96.88 215 VAL A CA 1
ATOM 1577 C C . VAL A 1 215 ? -14.527 -9.928 19.057 1.00 96.88 215 VAL A C 1
ATOM 1579 O O . VAL A 1 215 ? -14.919 -9.603 20.179 1.00 96.88 215 VAL A O 1
ATOM 1582 N N . ALA A 1 216 ? -13.932 -11.104 18.840 1.00 95.06 216 ALA A N 1
ATOM 1583 C CA . ALA A 1 216 ? -13.726 -12.100 19.894 1.00 95.06 216 ALA A CA 1
ATOM 1584 C C . ALA A 1 216 ? -12.784 -11.613 21.014 1.00 95.06 216 ALA A C 1
ATOM 1586 O O . ALA A 1 216 ? -12.911 -12.032 22.165 1.00 95.06 216 ALA A O 1
ATOM 1587 N N . GLN A 1 217 ? -11.851 -10.715 20.687 1.00 96.12 217 GLN A N 1
ATOM 1588 C CA . GLN A 1 217 ? -10.861 -10.139 21.606 1.00 96.12 217 GLN A CA 1
ATOM 1589 C C . GLN A 1 217 ? -11.166 -8.671 21.957 1.00 96.12 217 GLN A C 1
ATOM 1591 O O . GLN A 1 217 ? -10.273 -7.906 22.348 1.00 96.12 217 GLN A O 1
ATOM 1596 N N . TYR A 1 218 ? -12.429 -8.263 21.820 1.00 97.81 218 TYR A N 1
ATOM 1597 C CA . TYR A 1 218 ? -12.855 -6.891 22.056 1.00 97.81 218 TYR A CA 1
ATOM 1598 C C . TYR A 1 218 ? -12.877 -6.552 23.554 1.00 97.81 218 TYR A C 1
ATOM 1600 O O . TYR A 1 218 ? -13.370 -7.306 24.392 1.00 97.81 218 TYR A O 1
ATOM 1608 N N . LEU A 1 219 ? -12.329 -5.393 23.916 1.00 96.62 219 LEU A N 1
ATOM 1609 C CA . LEU A 1 219 ? -12.063 -5.016 25.311 1.00 96.62 219 LEU A CA 1
ATOM 1610 C C . LEU A 1 219 ? -13.270 -4.425 26.052 1.00 96.62 219 LEU A C 1
ATOM 1612 O O . LEU A 1 219 ? -13.183 -4.125 27.246 1.00 96.62 219 LEU A O 1
ATOM 1616 N N . VAL A 1 220 ? -14.383 -4.212 25.355 1.00 94.88 220 VAL A N 1
ATOM 1617 C CA . VAL A 1 220 ? -15.612 -3.610 25.888 1.00 94.88 220 VAL A CA 1
ATOM 1618 C C . VAL A 1 220 ? -16.793 -4.531 25.557 1.00 94.88 220 VAL A C 1
ATOM 1620 O O . VAL A 1 220 ? -16.747 -5.209 24.538 1.00 94.88 220 VAL A O 1
ATOM 1623 N N . PRO A 1 221 ? -17.858 -4.606 26.376 1.00 94.06 221 PRO A N 1
ATOM 1624 C CA . PRO A 1 221 ? -19.029 -5.404 26.019 1.00 94.06 221 PRO A CA 1
ATOM 1625 C C . PRO A 1 221 ? -19.639 -4.975 24.677 1.00 94.06 221 PRO A C 1
ATOM 1627 O O . PRO A 1 221 ? -19.952 -3.799 24.486 1.00 94.06 221 PRO A O 1
ATOM 1630 N N . VAL A 1 222 ? -19.820 -5.944 23.779 1.00 91.69 222 VAL A N 1
ATOM 1631 C CA . VAL A 1 222 ? -20.449 -5.772 22.463 1.00 91.69 222 VAL A CA 1
ATOM 1632 C C . VAL A 1 222 ? -21.952 -6.053 22.576 1.00 91.69 222 VAL A C 1
ATOM 1634 O O . VAL A 1 222 ? -22.383 -6.953 23.296 1.00 91.69 222 VAL A O 1
ATOM 1637 N N . THR A 1 223 ? -22.756 -5.267 21.872 1.00 88.12 223 THR A N 1
ATOM 1638 C CA . THR A 1 223 ? -24.202 -5.414 21.695 1.00 88.12 223 THR A CA 1
ATOM 1639 C C . THR A 1 223 ? -24.506 -5.869 20.267 1.00 88.12 223 THR A C 1
ATOM 1641 O O . THR A 1 223 ? -23.945 -5.322 19.321 1.00 88.12 223 THR A O 1
ATOM 1644 N N . GLY A 1 224 ? -25.405 -6.842 20.113 1.00 70.81 224 GLY A N 1
ATOM 1645 C CA . GLY A 1 224 ? -25.678 -7.534 18.843 1.00 70.81 224 GLY A CA 1
ATOM 1646 C C . GLY A 1 224 ? -25.563 -9.049 19.041 1.00 70.81 224 GLY A C 1
ATOM 1647 O O . GLY A 1 224 ? -24.873 -9.476 19.964 1.00 70.81 224 GLY A O 1
ATOM 1648 N N . ASP A 1 225 ? -26.306 -9.851 18.273 1.00 51.06 225 ASP A N 1
ATOM 1649 C CA . ASP A 1 225 ? -26.553 -11.275 18.560 1.00 51.06 225 ASP A CA 1
ATOM 1650 C C . ASP A 1 225 ? -25.268 -12.116 18.659 1.00 51.06 225 ASP A C 1
ATOM 1652 O O . ASP A 1 225 ? -24.736 -12.608 17.668 1.00 51.06 225 ASP A O 1
ATOM 1656 N N . ILE A 1 226 ? -24.836 -12.389 19.891 1.00 54.28 226 ILE A N 1
ATOM 1657 C CA . ILE A 1 226 ? -24.031 -13.567 20.209 1.00 54.28 226 ILE A CA 1
ATOM 1658 C C . ILE A 1 226 ? -25.018 -14.673 20.602 1.00 54.28 226 ILE A C 1
ATOM 1660 O O . ILE A 1 226 ? -25.191 -14.994 21.779 1.00 54.28 226 ILE A O 1
ATOM 1664 N N . ALA A 1 227 ? -25.724 -15.234 19.618 1.00 43.28 227 ALA A N 1
ATOM 1665 C CA . ALA A 1 227 ? -26.469 -16.472 19.820 1.00 43.28 227 ALA A CA 1
ATOM 1666 C C . ALA A 1 227 ? -25.468 -17.636 19.887 1.00 43.28 227 ALA A C 1
ATOM 1668 O O . ALA A 1 227 ? -25.228 -18.335 18.907 1.00 43.28 227 ALA A O 1
ATOM 1669 N N . ILE A 1 228 ? -24.849 -17.835 21.053 1.00 46.00 228 ILE A N 1
ATOM 1670 C CA . ILE A 1 228 ? -24.214 -19.116 21.369 1.00 46.00 228 ILE A CA 1
ATOM 1671 C C . ILE A 1 228 ? -25.349 -20.049 21.784 1.00 46.00 228 ILE A C 1
ATOM 1673 O O . ILE A 1 228 ? -25.745 -20.080 22.949 1.00 46.00 228 ILE A O 1
ATOM 1677 N N . GLU A 1 229 ? -25.900 -20.797 20.831 1.00 40.88 229 GLU A N 1
ATOM 1678 C CA . GLU A 1 229 ? -26.642 -22.010 21.170 1.00 40.88 229 GLU A CA 1
ATOM 1679 C C . GLU A 1 229 ? -25.641 -23.028 21.728 1.00 40.88 229 GLU A C 1
ATOM 1681 O O . GLU A 1 229 ? -24.988 -23.776 21.003 1.00 40.88 229 GLU A O 1
ATOM 1686 N N . THR A 1 230 ? -25.485 -23.048 23.051 1.00 44.78 230 THR A N 1
ATOM 1687 C CA . THR A 1 230 ? -25.004 -24.239 23.747 1.00 44.78 230 THR A CA 1
ATOM 1688 C C . THR A 1 230 ? -26.139 -25.259 23.758 1.00 44.78 230 THR A C 1
ATOM 1690 O O . THR A 1 230 ? -26.972 -25.252 24.667 1.00 44.78 230 THR A O 1
ATOM 1693 N N . GLU A 1 231 ? -26.197 -26.131 22.753 1.00 42.47 231 GLU A N 1
ATOM 1694 C CA . GLU A 1 231 ? -26.912 -27.400 22.892 1.00 42.47 231 GLU A CA 1
ATOM 1695 C C . GLU A 1 231 ? -26.062 -28.353 23.744 1.00 42.47 231 GLU A C 1
ATOM 1697 O O . GLU A 1 231 ? -25.183 -29.064 23.257 1.00 42.47 231 GLU A O 1
ATOM 1702 N N . ASP A 1 232 ? -26.345 -28.363 25.048 1.00 46.78 232 ASP A N 1
ATOM 1703 C CA . ASP A 1 232 ? -26.077 -29.517 25.902 1.00 46.78 232 ASP A CA 1
ATOM 1704 C C . ASP A 1 232 ? -26.970 -30.675 25.428 1.00 46.78 232 ASP A C 1
ATOM 1706 O O . ASP A 1 232 ? -28.164 -30.734 25.730 1.00 46.78 232 ASP A O 1
ATOM 1710 N N . ALA A 1 233 ? -26.392 -31.609 24.673 1.00 46.28 233 ALA A N 1
ATOM 1711 C CA . ALA A 1 233 ? -27.029 -32.885 24.380 1.00 46.28 233 ALA A CA 1
ATOM 1712 C C . ALA A 1 233 ? -26.844 -33.837 25.574 1.00 46.28 233 ALA A C 1
ATOM 1714 O O . ALA A 1 233 ? -25.783 -34.440 25.756 1.00 46.28 233 ALA A O 1
ATOM 1715 N N . THR A 1 234 ? -27.893 -33.943 26.394 1.00 53.09 234 THR A N 1
ATOM 1716 C CA . THR A 1 234 ? -28.152 -35.069 27.312 1.00 53.09 234 THR A CA 1
ATOM 1717 C C . THR A 1 234 ? -28.397 -36.375 26.574 1.00 53.09 234 THR A C 1
ATOM 1719 O O . THR A 1 234 ? -29.131 -36.330 25.559 1.00 53.09 234 THR A O 1
#